Protein 4B41 (pdb70)

Foldseek 3Di:
DAWDKDWADEEAQQAKIKMKIFDDLVFQLQFKKFKWWADPPGDIGTAWIAGSVGDIDGDPVQPPAWDWGADPSSGMIMIIGGRDDQVVWTFMWMAGQHPVPGGPPDTHPGYGHGYHD/DDWDKDWADEEAQQAKIKMKIFDDLVFQLQFWKFKWWADPPGDIGTAWIAGSVGDIDGDPVCPPAWDWGADPSSGMIMIIGGRDDQVPWTFMWMAGQDPVPGGDDDTHPGYGHGYHD

B-factor: mean 15.4, std 8.25, range [5.96, 48.87]

Structure (mmCIF, N/CA/C/O backbone):
data_4B41
#
_entry.id   4B41
#
_cell.length_a   29.178
_cell.length_b   32.596
_cell.length_c   52.197
_cell.angle_alpha   103.74
_cell.angle_beta   99.54
_cell.angle_gamma   90.62
#
_symmetry.space_group_name_H-M   'P 1'
#
loop_
_entity.id
_entity.type
_entity.pdbx_description
1 polymer 'ANTIBODY G7'
2 non-polymer 'CHLORIDE ION'
3 non-polymer GLYCEROL
4 water water
#
loop_
_atom_site.group_PDB
_atom_site.id
_atom_site.type_symbol
_atom_site.label_atom_id
_atom_site.label_alt_id
_atom_site.label_comp_id
_atom_site.label_asym_id
_atom_site.label_entity_id
_atom_site.label_seq_id
_atom_site.pdbx_PDB_ins_code
_atom_site.Cartn_x
_atom_site.Cartn_y
_atom_site.Cartn_z
_atom_site.occupancy
_atom_site.B_iso_or_equiv
_atom_site.auth_seq_id
_atom_site.auth_comp_id
_atom_site.auth_asym_id
_atom_site.auth_atom_id
_atom_site.pdbx_PDB_model_num
ATOM 1 N N . VAL A 1 2 ? -11.978 -9.080 -0.697 1.00 29.00 2 VAL A N 1
ATOM 2 C CA . VAL A 1 2 ? -10.633 -8.823 -0.185 1.00 28.98 2 VAL A CA 1
ATOM 3 C C . VAL A 1 2 ? -10.676 -8.163 1.187 1.00 25.62 2 VAL A C 1
ATOM 4 O O . VAL A 1 2 ? -10.924 -6.966 1.297 1.00 27.64 2 VAL A O 1
ATOM 8 N N . GLN A 1 3 ? -10.419 -8.941 2.231 1.00 22.29 3 GLN A N 1
ATOM 9 C CA . GLN A 1 3 ? -10.479 -8.427 3.591 1.00 22.08 3 GLN A CA 1
ATOM 10 C C . GLN A 1 3 ? -9.158 -7.794 4.002 1.00 19.57 3 GLN A C 1
ATOM 11 O O . GLN A 1 3 ? -8.082 -8.346 3.755 1.00 25.39 3 GLN A O 1
ATOM 17 N N . LEU A 1 4 ? -9.250 -6.619 4.608 1.00 14.91 4 LEU A N 1
ATOM 18 C CA . LEU A 1 4 ? -8.107 -5.948 5.192 1.00 13.28 4 LEU A CA 1
ATOM 19 C C . LEU A 1 4 ? -8.417 -5.804 6.676 1.00 13.52 4 LEU A C 1
ATOM 20 O O . LEU A 1 4 ? -9.347 -5.076 7.057 1.00 17.22 4 LEU A O 1
ATOM 25 N N . VAL A 1 5 ? -7.650 -6.499 7.508 1.00 12.57 5 VAL A N 1
ATOM 26 C CA . VAL A 1 5 ? -7.964 -6.596 8.923 1.00 12.53 5 VAL A CA 1
ATOM 27 C C . VAL A 1 5 ? -6.851 -5.980 9.753 1.00 10.27 5 VAL A C 1
ATOM 28 O O . VAL A 1 5 ? -5.765 -6.552 9.864 1.00 10.59 5 VAL A O 1
ATOM 32 N N . GLU A 1 6 ? -7.140 -4.823 10.348 1.00 11.57 6 GLU A N 1
ATOM 33 C CA . GLU A 1 6 ? -6.146 -4.041 11.066 1.00 9.06 6 GLU A CA 1
ATOM 34 C C . GLU A 1 6 ? -6.259 -4.217 12.568 1.00 8.10 6 GLU A C 1
ATOM 35 O O . GLU A 1 6 ? -7.353 -4.292 13.117 1.00 9.05 6 GLU A O 1
ATOM 41 N N . SER A 1 7 ? -5.111 -4.224 13.232 1.00 7.46 7 SER A N 1
ATOM 42 C CA . SER A 1 7 ? -5.079 -4.305 14.679 1.00 7.23 7 SER A CA 1
ATOM 43 C C . SER A 1 7 ? -3.821 -3.620 15.206 1.00 6.53 7 SER A C 1
ATOM 44 O O . SER A 1 7 ? -2.922 -3.286 14.435 1.00 6.95 7 SER A O 1
ATOM 47 N N . GLY A 1 8 ? -3.774 -3.388 16.512 1.00 7.42 8 GLY A N 1
ATOM 48 C CA . GLY A 1 8 ? -2.551 -2.954 17.149 1.00 7.77 8 GLY A CA 1
ATOM 49 C C . GLY A 1 8 ? -2.568 -1.526 17.650 1.00 7.17 8 GLY A C 1
ATOM 50 O O . GLY A 1 8 ? -1.577 -1.056 18.223 1.00 7.57 8 GLY A O 1
ATOM 51 N N . GLY A 1 9 ? -3.685 -0.823 17.457 1.00 7.23 9 GLY A N 1
ATOM 52 C CA . GLY A 1 9 ? -3.791 0.541 17.931 1.00 7.88 9 GLY A CA 1
ATOM 53 C C . GLY A 1 9 ? -3.850 0.603 19.447 1.00 7.64 9 GLY A C 1
ATOM 54 O O . GLY A 1 9 ? -3.666 -0.395 20.157 1.00 8.27 9 GLY A O 1
ATOM 55 N N . GLY A 1 10 ? -4.097 1.798 19.957 1.00 8.60 10 GLY A N 1
ATOM 56 C CA . GLY A 1 10 ? -4.146 1.997 21.389 1.00 9.84 10 GLY A CA 1
ATOM 57 C C . GLY A 1 10 ? -4.004 3.460 21.751 1.00 8.81 10 GLY A C 1
ATOM 58 O O . GLY A 1 10 ? -3.953 4.347 20.882 1.00 8.87 10 GLY A O 1
ATOM 59 N N . LEU A 1 11 ? -3.993 3.694 23.055 1.00 10.19 11 LEU A N 1
ATOM 60 C CA . LEU A 1 11 ? -3.809 5.006 23.633 1.00 10.00 11 LEU A CA 1
ATOM 61 C C . LEU A 1 11 ? -2.513 4.969 24.418 1.00 9.67 11 LEU A C 1
ATOM 62 O O . LEU A 1 11 ? -2.345 4.160 25.333 1.00 12.29 11 LEU A O 1
ATOM 67 N N A VAL A 1 12 ? -1.572 5.811 24.028 0.90 9.21 12 VAL A N 1
ATOM 68 N N B VAL A 1 12 ? -1.606 5.873 24.061 0.10 10.70 12 VAL A N 1
ATOM 69 C CA A VAL A 1 12 ? -0.267 5.826 24.653 0.90 9.27 12 VAL A CA 1
ATOM 70 C CA B VAL A 1 12 ? -0.219 5.811 24.500 0.10 11.44 12 VAL A CA 1
ATOM 71 C C A VAL A 1 12 ? 0.162 7.244 24.957 0.90 8.82 12 VAL A C 1
ATOM 72 C C B VAL A 1 12 ? 0.296 7.226 24.811 0.10 10.55 12 VAL A C 1
ATOM 73 O O A VAL A 1 12 ? -0.373 8.208 24.413 0.90 9.37 12 VAL A O 1
ATOM 74 O O B VAL A 1 12 ? -0.107 8.192 24.162 0.10 10.58 12 VAL A O 1
ATOM 81 N N . GLN A 1 13 ? 1.150 7.359 25.825 1.00 10.17 13 GLN A N 1
ATOM 82 C CA . GLN A 1 13 ? 1.766 8.629 26.136 1.00 9.89 13 GLN A CA 1
ATOM 83 C C . GLN A 1 13 ? 2.724 8.995 25.022 1.00 8.82 13 GLN A C 1
ATOM 84 O O . GLN A 1 13 ? 3.232 8.123 24.320 1.00 9.57 13 GLN A O 1
ATOM 90 N N . PRO A 1 14 ? 2.995 10.293 24.864 1.00 9.78 14 PRO A N 1
ATOM 91 C CA . PRO A 1 14 ? 4.065 10.697 23.957 1.00 10.28 14 PRO A CA 1
ATOM 92 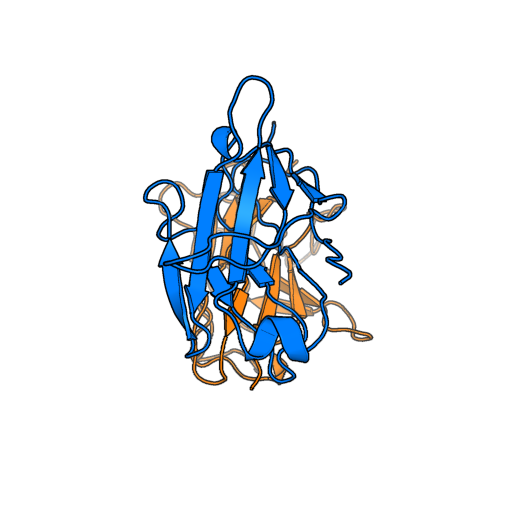C C . PRO A 1 14 ? 5.361 9.992 24.341 1.00 10.13 14 PRO A C 1
ATOM 93 O O . PRO A 1 14 ? 5.694 9.896 25.528 1.00 10.66 14 PRO A O 1
ATOM 97 N N . GLY A 1 15 ? 6.070 9.478 23.339 1.00 10.07 15 GLY A N 1
ATOM 98 C CA . GLY A 1 15 ? 7.277 8.714 23.578 1.00 11.22 15 GLY A CA 1
ATOM 99 C C . GLY A 1 15 ? 7.038 7.212 23.593 1.00 10.21 15 GLY A C 1
ATOM 100 O O . GLY A 1 15 ? 7.984 6.430 23.616 1.00 13.13 15 GLY A O 1
ATOM 101 N N . GLY A 1 16 ? 5.779 6.794 23.600 1.00 8.87 16 GLY A N 1
ATOM 102 C CA . GLY A 1 16 ? 5.452 5.380 23.618 1.00 8.20 16 GLY A CA 1
ATOM 103 C C . GLY A 1 16 ? 5.487 4.712 22.252 1.00 8.18 16 GLY A C 1
ATOM 104 O O . GLY A 1 16 ? 5.915 5.299 21.257 1.00 9.10 16 GLY A O 1
ATOM 105 N N . SER A 1 17 ? 5.021 3.473 22.214 1.00 8.09 17 SER A N 1
ATOM 106 C CA . SER A 1 17 ? 5.116 2.654 21.022 1.00 7.60 17 SER A CA 1
ATOM 107 C C . SER A 1 17 ? 3.893 1.783 20.846 1.00 6.86 17 SER A C 1
ATOM 108 O O . SER A 1 17 ? 3.220 1.429 21.821 1.00 8.25 17 SER A O 1
ATOM 111 N N . LEU A 1 18 ? 3.614 1.468 19.585 1.00 6.55 18 LEU A N 1
ATOM 112 C CA . LEU A 1 18 ? 2.577 0.515 19.213 1.00 6.64 18 LEU A CA 1
ATOM 113 C C . LEU A 1 18 ? 3.087 -0.264 18.021 1.00 7.18 18 LEU A C 1
ATOM 114 O O . LEU A 1 18 ? 3.973 0.198 17.296 1.00 8.39 18 LEU A O 1
ATOM 119 N N . ARG A 1 19 ? 2.536 -1.457 17.830 1.00 7.04 19 ARG A N 1
ATOM 120 C CA . ARG A 1 19 ? 2.821 -2.236 16.641 1.00 7.12 19 ARG A CA 1
ATOM 121 C C . ARG A 1 19 ? 1.519 -2.563 15.942 1.00 6.68 19 ARG A C 1
ATOM 122 O O . ARG A 1 19 ? 0.694 -3.302 16.467 1.00 7.81 19 ARG A O 1
ATOM 130 N N . LEU A 1 20 ? 1.328 -2.003 14.755 1.00 6.86 20 LEU A N 1
ATOM 131 C CA . LEU A 1 20 ? 0.137 -2.301 13.975 1.00 6.87 20 LEU A CA 1
ATOM 132 C C . LEU A 1 20 ? 0.332 -3.538 13.137 1.00 6.42 20 LEU A C 1
ATOM 133 O O . LEU A 1 20 ? 1.437 -3.833 12.699 1.00 7.66 20 LEU A O 1
ATOM 138 N N A SER A 1 21 ? -0.761 -4.250 12.908 0.79 6.75 21 SER A N 1
ATOM 139 N N B SER A 1 21 ? -0.763 -4.257 12.932 0.21 7.78 21 SER A N 1
ATOM 140 C CA A SER A 1 21 ? -0.740 -5.386 12.008 0.79 7.68 21 SER A CA 1
ATOM 141 C CA B SER A 1 21 ? -0.766 -5.453 12.114 0.21 9.92 21 SER A CA 1
ATOM 142 C C A SER A 1 21 ? -1.870 -5.268 11.003 0.79 6.47 21 SER A C 1
ATOM 143 C C B SER A 1 21 ? -1.896 -5.375 11.105 0.21 10.50 21 SER A C 1
ATOM 144 O O A SER A 1 21 ? -2.968 -4.796 11.326 0.79 7.11 21 SER A O 1
ATOM 145 O O B SER A 1 21 ? -3.041 -5.094 11.464 0.21 10.04 21 SER A O 1
ATOM 150 N N A CYS A 1 22 ? -1.584 -5.723 9.790 0.79 7.65 22 CYS A N 1
ATOM 151 N N B CYS A 1 22 ? -1.568 -5.614 9.841 0.21 10.40 22 CYS A N 1
ATOM 152 C CA A CYS A 1 22 ? -2.534 -5.739 8.691 0.79 8.66 22 CYS A CA 1
ATOM 153 C CA B CYS A 1 22 ? -2.586 -5.744 8.811 0.21 10.68 22 CYS A CA 1
ATOM 154 C C A CYS A 1 22 ? -2.570 -7.153 8.169 0.79 9.35 22 CYS A C 1
ATOM 155 C C B CYS A 1 22 ? -2.561 -7.148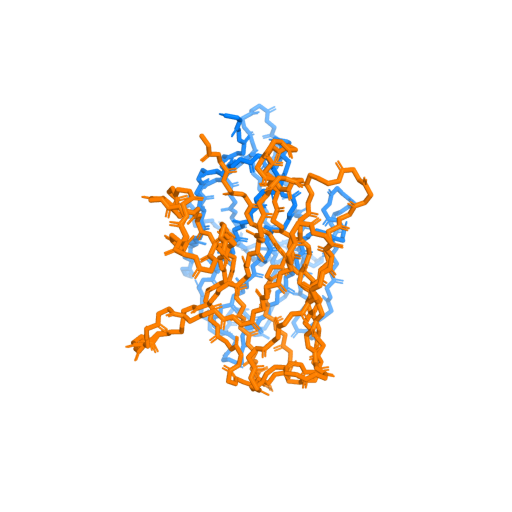 8.240 0.21 9.88 22 CYS A C 1
ATOM 156 O O A CYS A 1 22 ? -1.608 -7.598 7.551 0.79 9.95 22 CYS A O 1
ATOM 157 O O B CYS A 1 22 ? -1.575 -7.570 7.641 0.21 8.39 22 CYS A O 1
ATOM 162 N N . ALA A 1 23 ? -3.659 -7.864 8.436 1.00 10.22 23 ALA A N 1
ATOM 163 C CA . ALA A 1 23 ? -3.790 -9.233 7.979 1.00 11.82 23 ALA A CA 1
ATOM 164 C C . ALA A 1 23 ? -4.630 -9.212 6.719 1.00 10.78 23 ALA A C 1
ATOM 165 O O . ALA A 1 23 ? -5.720 -8.632 6.673 1.00 12.59 23 ALA A O 1
ATOM 167 N N . ALA A 1 24 ? -4.105 -9.843 5.683 1.00 11.68 24 ALA A N 1
ATOM 168 C CA . ALA A 1 24 ? -4.811 -9.955 4.429 1.00 12.40 24 ALA A CA 1
ATOM 169 C C . ALA A 1 24 ? -4.339 -11.228 3.752 1.00 12.95 24 ALA A C 1
ATOM 170 O O . ALA A 1 24 ? -3.412 -11.901 4.232 1.00 12.50 24 ALA A O 1
ATOM 172 N N A SER A 1 25 ? -4.982 -11.577 2.644 0.43 13.85 25 SER A N 1
ATOM 173 N N B SER A 1 25 ? -4.969 -11.560 2.630 0.57 11.36 25 SER A N 1
ATOM 174 C CA A SER A 1 25 ? -4.602 -12.769 1.907 0.43 14.30 25 SER A CA 1
ATOM 175 C CA B SER A 1 25 ? -4.597 -12.751 1.893 0.57 12.27 25 SER A CA 1
ATOM 176 C C A SER A 1 25 ? -3.198 -12.612 1.349 0.43 14.72 25 SER A C 1
ATOM 177 C C B SER A 1 25 ? -3.182 -12.603 1.361 0.57 11.40 25 SER A C 1
ATOM 178 O O A SER A 1 25 ? -2.781 -11.510 0.969 0.43 15.22 25 SER A O 1
ATOM 179 O O B SER A 1 25 ? -2.740 -11.502 1.007 0.57 13.37 25 SER A O 1
ATOM 184 N N . ARG A 1 26 ? -2.473 -13.723 1.300 1.00 12.26 26 ARG A N 1
ATOM 185 C CA . ARG A 1 26 ? -1.153 -13.747 0.707 1.00 13.04 26 ARG A CA 1
ATOM 186 C C . ARG A 1 26 ? -1.232 -13.307 -0.750 1.00 12.28 26 ARG A C 1
ATOM 187 O O . ARG A 1 26 ? -0.309 -12.676 -1.263 1.00 12.31 26 ARG A O 1
ATOM 195 N N . SER A 1 27 ? -2.345 -13.621 -1.408 1.00 10.86 27 SER A N 1
ATOM 196 C CA . SER A 1 27 ? -2.507 -13.235 -2.808 1.00 12.33 27 SER A CA 1
ATOM 197 C C . SER A 1 27 ? -2.411 -11.714 -2.965 1.00 12.20 27 SER A C 1
ATOM 198 O O . SER A 1 27 ? -1.924 -11.223 -3.983 1.00 12.64 27 SER A O 1
ATOM 201 N N . ILE A 1 28 ? -2.866 -10.972 -1.960 1.00 12.59 28 ILE A N 1
ATOM 202 C CA . ILE A 1 28 ? -2.742 -9.518 -1.995 1.00 12.37 28 ILE A CA 1
ATOM 203 C C . ILE A 1 28 ? -1.364 -9.066 -1.509 1.00 10.74 28 ILE A C 1
ATOM 204 O O . ILE A 1 28 ? -0.643 -8.364 -2.225 1.00 11.72 28 ILE A O 1
ATOM 209 N N . ILE A 1 29 ? -0.987 -9.472 -0.300 1.00 10.80 29 ILE A N 1
ATOM 210 C CA . ILE A 1 29 ? 0.238 -8.959 0.315 1.00 11.22 29 ILE A CA 1
ATOM 211 C C . ILE A 1 29 ? 1.508 -9.358 -0.439 1.00 11.28 29 ILE A C 1
ATOM 212 O O . ILE A 1 29 ? 2.447 -8.559 -0.548 1.00 13.34 29 ILE A O 1
ATOM 217 N N . SER A 1 30 ? 1.547 -10.569 -0.991 1.00 12.05 30 SER A N 1
ATOM 218 C CA . SER A 1 30 ? 2.775 -10.986 -1.650 1.00 13.05 30 SER A CA 1
ATOM 219 C C . SER A 1 30 ? 2.942 -10.411 -3.050 1.00 12.81 30 SER A C 1
ATOM 220 O O . SER A 1 30 ? 4.061 -10.356 -3.558 1.00 15.34 30 SER A O 1
ATOM 223 N N . ASN A 1 31 ? 1.843 -9.986 -3.676 1.00 12.00 31 ASN A N 1
ATOM 224 C CA . ASN A 1 31 ? 1.886 -9.573 -5.086 1.00 11.85 31 ASN A CA 1
ATOM 225 C C . ASN A 1 31 ? 1.748 -8.091 -5.335 1.00 12.03 31 ASN A C 1
ATOM 226 O O . ASN A 1 31 ? 1.768 -7.640 -6.471 1.00 15.39 31 ASN A O 1
ATOM 231 N N . ASN A 1 32 ? 1.611 -7.328 -4.264 1.00 11.19 32 ASN A N 1
ATOM 232 C CA . ASN A 1 32 ? 1.375 -5.904 -4.371 1.00 10.80 32 ASN A CA 1
ATOM 233 C C . ASN A 1 32 ? 2.218 -5.154 -3.372 1.00 9.36 32 ASN A C 1
ATOM 234 O O . ASN A 1 32 ? 2.485 -5.655 -2.287 1.00 10.35 32 ASN A O 1
ATOM 239 N N . ALA A 1 33 ? 2.636 -3.948 -3.733 1.00 9.41 33 ALA A N 1
ATOM 240 C CA . ALA A 1 33 ? 3.135 -3.033 -2.717 1.00 8.63 33 ALA A CA 1
ATOM 241 C C . ALA A 1 33 ? 2.021 -2.803 -1.713 1.00 8.56 33 ALA A C 1
ATOM 242 O O . ALA A 1 33 ? 0.864 -2.670 -2.096 1.00 10.07 33 ALA A O 1
ATOM 244 N N . MET A 1 34 ? 2.370 -2.737 -0.434 1.00 9.19 34 MET A N 1
ATOM 245 C CA . MET A 1 34 ? 1.374 -2.517 0.610 1.00 7.50 34 MET A CA 1
ATOM 246 C C . MET A 1 34 ? 1.747 -1.250 1.349 1.00 8.02 34 MET A C 1
ATOM 247 O O . MET A 1 34 ? 2.922 -0.886 1.410 1.00 10.00 34 MET A O 1
ATOM 252 N N . GLY A 1 35 ? 0.750 -0.568 1.894 1.00 7.65 35 GLY A N 1
ATOM 253 C CA . GLY A 1 35 ? 1.026 0.652 2.619 1.00 8.32 35 GLY A CA 1
ATOM 254 C C . GLY A 1 35 ? 0.212 0.765 3.876 1.00 7.43 35 GLY A C 1
ATOM 255 O O . GLY A 1 35 ? -0.866 0.177 4.008 1.00 7.78 35 GLY A O 1
ATOM 256 N N . TRP A 1 36 ? 0.743 1.557 4.801 1.00 7.19 36 TRP A N 1
ATOM 257 C CA . TRP A 1 36 ? -0.009 2.015 5.954 1.00 7.56 36 TRP A CA 1
ATOM 258 C C . TRP A 1 36 ? -0.337 3.474 5.755 1.00 7.28 36 TRP A C 1
ATOM 259 O O . TRP A 1 36 ? 0.531 4.285 5.430 1.00 8.21 36 TRP A O 1
ATOM 270 N N . TYR A 1 37 ? -1.613 3.772 5.950 1.00 6.96 37 TYR A N 1
ATOM 271 C CA . TYR A 1 37 ? -2.175 5.096 5.772 1.00 7.73 37 TYR A CA 1
ATOM 272 C C . TYR A 1 37 ? -2.756 5.549 7.112 1.00 7.32 37 TYR A C 1
ATOM 273 O O . TYR A 1 37 ? -2.996 4.724 8.002 1.00 7.40 37 TYR A O 1
ATOM 282 N N . ARG A 1 38 ? -3.020 6.845 7.260 1.00 7.25 38 ARG A N 1
ATOM 283 C CA . ARG A 1 38 ? -3.680 7.291 8.469 1.00 7.17 38 ARG A CA 1
ATOM 284 C C . ARG A 1 38 ? -4.550 8.507 8.168 1.00 7.60 38 ARG A C 1
ATOM 285 O O . ARG A 1 38 ? -4.307 9.242 7.205 1.00 8.20 38 ARG A O 1
ATOM 293 N N . GLN A 1 39 ? -5.564 8.707 9.007 1.00 7.42 39 GLN A N 1
ATOM 294 C CA . GLN A 1 39 ? -6.442 9.845 8.852 1.00 7.82 39 GLN A CA 1
ATOM 295 C C . GLN A 1 39 ? -6.823 10.367 10.223 1.00 9.52 39 GLN A C 1
ATOM 296 O O . GLN A 1 39 ? -7.406 9.645 11.042 1.00 9.23 39 GLN A O 1
ATOM 302 N N . ALA A 1 40 ? -6.477 11.626 10.462 1.00 10.17 40 ALA A N 1
ATOM 303 C CA . ALA A 1 40 ? -6.804 12.323 11.696 1.00 11.35 40 ALA A CA 1
ATOM 304 C C . ALA A 1 40 ? -8.028 13.201 11.476 1.00 12.59 40 ALA A C 1
ATOM 305 O O . ALA A 1 40 ? -8.320 13.583 10.346 1.00 12.14 40 ALA A O 1
ATOM 307 N N . PRO A 1 41 ? -8.746 13.539 12.562 1.00 14.38 41 PRO A N 1
ATOM 308 C CA . PRO A 1 41 ? -9.865 14.476 12.420 1.00 15.14 41 PRO A CA 1
ATOM 309 C C . PRO A 1 41 ? -9.442 15.773 11.715 1.00 13.21 41 PRO A C 1
ATOM 310 O O . PRO A 1 41 ? -8.384 16.341 12.011 1.00 14.67 41 PRO A O 1
ATOM 314 N N . GLY A 1 42 ? -10.261 16.221 10.773 1.00 14.90 42 GLY A N 1
ATOM 315 C CA . GLY A 1 42 ? -10.016 17.471 10.078 1.00 14.53 42 GLY A CA 1
ATOM 316 C C . GLY A 1 42 ? -8.946 17.405 9.008 1.00 14.47 42 GLY A C 1
ATOM 317 O O . GLY A 1 42 ? -8.603 18.433 8.416 1.00 18.58 42 GLY A O 1
ATOM 318 N N . LYS A 1 43 ? -8.428 16.205 8.740 1.00 12.74 43 LYS A N 1
ATOM 319 C CA . LYS A 1 43 ? -7.355 16.033 7.764 1.00 10.69 43 LYS A CA 1
ATOM 320 C C . LYS A 1 43 ? -7.686 14.939 6.758 1.00 10.89 43 LYS A C 1
ATOM 321 O O . LYS A 1 43 ? -8.528 14.079 7.012 1.00 12.65 43 LYS A O 1
ATOM 327 N N . GLN A 1 44 ? -7.005 14.961 5.616 1.00 10.15 44 GLN A N 1
ATOM 328 C CA . GLN A 1 44 ? -7.158 13.904 4.636 1.00 9.91 44 GLN A CA 1
ATOM 329 C C . GLN A 1 44 ? -6.344 12.682 5.035 1.00 9.47 44 GLN A C 1
ATOM 330 O O . GLN A 1 44 ? -5.354 12.767 5.762 1.00 9.81 44 GLN A O 1
ATOM 336 N N . ARG A 1 45 ? -6.765 11.534 4.530 1.00 9.53 45 ARG A N 1
ATOM 337 C CA . ARG A 1 45 ? -6.009 10.306 4.698 1.00 8.21 45 ARG A CA 1
ATOM 338 C C . ARG A 1 45 ? -4.691 10.449 3.942 1.00 8.33 45 ARG A C 1
ATOM 339 O O . ARG A 1 45 ? -4.649 11.018 2.855 1.00 9.50 45 ARG A O 1
ATOM 347 N N . GLU A 1 46 ? -3.611 9.957 4.535 1.00 7.92 46 GLU A N 1
ATOM 348 C CA . GLU A 1 46 ? -2.282 10.092 3.955 1.00 8.05 46 GLU A CA 1
ATOM 349 C C . GLU A 1 46 ? -1.495 8.781 4.122 1.00 7.17 46 GLU A C 1
ATOM 350 O O . GLU A 1 46 ? -1.666 8.036 5.092 1.00 8.37 46 GLU A O 1
ATOM 356 N N . LEU A 1 47 ? -0.646 8.505 3.145 1.00 7.76 47 LEU A N 1
ATOM 357 C CA . LEU A 1 47 ? 0.225 7.346 3.166 1.00 8.30 47 LEU A CA 1
ATOM 358 C C . LEU A 1 47 ? 1.436 7.664 4.007 1.00 9.19 47 LEU A C 1
ATOM 359 O O . LEU A 1 47 ? 2.081 8.693 3.806 1.00 11.43 47 LEU A O 1
ATOM 364 N N . VAL A 1 48 ? 1.745 6.824 4.986 1.00 8.72 48 VAL A N 1
ATOM 365 C CA . VAL A 1 48 ? 2.942 7.090 5.789 1.00 9.99 48 VAL A CA 1
ATOM 366 C C . VAL A 1 48 ? 4.069 6.086 5.606 1.00 8.50 48 VAL A C 1
ATOM 367 O O . VAL A 1 48 ? 5.208 6.424 5.889 1.00 9.13 48 VAL A O 1
ATOM 371 N N . ALA A 1 49 ? 3.769 4.873 5.137 1.00 8.39 49 ALA A N 1
ATOM 372 C CA . ALA A 1 49 ? 4.817 3.880 4.926 1.00 8.12 49 ALA A CA 1
ATOM 373 C C . ALA A 1 49 ? 4.377 2.912 3.846 1.00 8.95 49 ALA A C 1
ATOM 374 O O . ALA A 1 49 ? 3.213 2.514 3.787 1.00 8.48 49 ALA A O 1
ATOM 376 N N . ARG A 1 50 ? 5.325 2.512 3.006 1.00 9.21 50 ARG A N 1
ATOM 377 C CA . ARG A 1 50 ? 5.048 1.594 1.914 1.00 9.42 50 ARG A CA 1
ATOM 378 C C . ARG A 1 50 ? 6.141 0.537 1.842 1.00 8.81 50 ARG A C 1
ATOM 379 O O . ARG A 1 50 ? 7.319 0.831 2.046 1.00 9.92 50 ARG A O 1
ATOM 387 N N . ILE A 1 51 ? 5.748 -0.691 1.527 1.00 9.43 51 ILE A N 1
ATOM 388 C CA . ILE A 1 51 ? 6.708 -1.746 1.247 1.00 9.26 51 ILE A CA 1
ATOM 389 C C . ILE A 1 51 ? 6.361 -2.383 -0.096 1.00 9.30 51 ILE A C 1
ATOM 390 O O . ILE A 1 51 ? 5.249 -2.861 -0.298 1.00 10.45 51 ILE A O 1
ATOM 395 N N . SER A 1 52 ? 7.309 -2.347 -1.030 1.00 10.40 52 SER A N 1
ATOM 396 C CA . SER A 1 52 ? 7.060 -2.877 -2.364 1.00 11.74 52 SER A CA 1
ATOM 397 C C . SER A 1 52 ? 6.915 -4.382 -2.276 1.00 12.09 52 SER A C 1
ATOM 398 O O . SER A 1 52 ? 7.304 -4.997 -1.278 1.00 12.87 52 SER A O 1
ATOM 401 N N . SER A 1 53 ? 6.383 -4.995 -3.328 1.00 13.28 53 SER A N 1
ATOM 402 C CA . SER A 1 53 ? 6.244 -6.448 -3.331 1.00 16.89 53 SER A CA 1
ATOM 403 C C . SER A 1 53 ? 7.605 -7.128 -3.159 1.00 19.58 53 SER A C 1
ATOM 404 O O . SER A 1 53 ? 7.688 -8.231 -2.621 1.00 21.63 53 SER A O 1
ATOM 407 N N . GLY A 1 54 ? 8.663 -6.445 -3.595 1.00 19.58 54 GLY A N 1
ATOM 408 C CA . GLY A 1 54 ? 10.022 -6.940 -3.459 1.00 18.82 54 GLY A CA 1
ATOM 409 C C . GLY A 1 54 ? 10.700 -6.576 -2.149 1.00 19.91 54 GLY A C 1
ATOM 410 O O . GLY A 1 54 ? 11.853 -6.947 -1.931 1.00 21.96 54 GLY A O 1
ATOM 411 N N . GLY A 1 55 ? 10.001 -5.842 -1.285 1.00 17.96 55 GLY A N 1
ATOM 412 C CA . GLY A 1 55 ? 10.507 -5.559 0.049 1.00 17.57 55 GLY A CA 1
ATOM 413 C C . GLY A 1 55 ? 11.150 -4.201 0.270 1.00 16.48 55 GLY A C 1
ATOM 414 O O . GLY A 1 55 ? 11.667 -3.931 1.354 1.00 19.94 55 GLY A O 1
ATOM 415 N N . ARG A 1 56 ? 11.104 -3.328 -0.730 1.00 14.68 56 ARG A N 1
ATOM 416 C CA . ARG A 1 56 ? 11.719 -2.009 -0.598 1.00 15.30 56 ARG A CA 1
ATOM 417 C C . ARG A 1 56 ? 10.796 -1.084 0.195 1.00 14.34 56 ARG A C 1
ATOM 418 O O . ARG A 1 56 ? 9.619 -0.954 -0.128 1.00 12.31 56 ARG A O 1
ATOM 426 N N . THR A 1 57 ? 11.328 -0.450 1.235 1.00 14.83 57 THR A N 1
ATOM 427 C CA . THR A 1 57 ? 10.507 0.382 2.110 1.00 14.61 57 THR A CA 1
ATOM 428 C C . THR A 1 57 ? 10.718 1.871 1.850 1.00 12.40 57 THR A C 1
ATOM 429 O O . THR A 1 57 ? 11.829 2.314 1.555 1.00 14.77 57 THR A O 1
ATOM 433 N N . THR A 1 58 ? 9.630 2.632 1.942 1.00 11.57 58 THR A N 1
ATOM 434 C CA . THR A 1 58 ? 9.689 4.085 1.818 1.00 12.81 58 THR A CA 1
ATOM 435 C C . THR A 1 58 ? 8.748 4.692 2.845 1.00 12.10 58 THR A C 1
ATOM 436 O O . THR A 1 58 ? 7.730 4.099 3.187 1.00 13.08 58 THR A O 1
ATOM 440 N N . TYR A 1 59 ? 9.099 5.872 3.340 1.00 10.44 59 TYR A N 1
ATOM 441 C CA . TYR A 1 59 ? 8.399 6.461 4.468 1.00 11.08 59 TYR A CA 1
ATOM 442 C C . TYR A 1 59 ? 8.100 7.919 4.220 1.00 11.29 59 TYR A C 1
ATOM 443 O O . TYR A 1 59 ? 8.877 8.631 3.587 1.00 12.67 59 TYR A O 1
ATOM 452 N N . ALA A 1 60 ? 6.988 8.386 4.764 1.00 10.90 60 ALA A N 1
ATOM 453 C CA . ALA A 1 60 ? 6.752 9.817 4.815 1.00 11.25 60 ALA A CA 1
ATOM 454 C C . ALA A 1 60 ? 7.825 10.465 5.682 1.00 11.26 60 ALA A C 1
ATOM 455 O O . ALA A 1 60 ? 8.268 9.886 6.674 1.00 10.69 60 ALA A O 1
ATOM 457 N N . ASP A 1 61 ? 8.243 11.673 5.314 1.00 11.96 61 ASP A N 1
ATOM 458 C CA . ASP A 1 61 ? 9.259 12.387 6.079 1.00 14.07 61 ASP A CA 1
ATOM 459 C C . ASP A 1 61 ? 8.936 12.483 7.562 1.00 13.98 61 ASP A C 1
ATOM 460 O O . ASP A 1 61 ? 9.819 12.373 8.406 1.00 16.73 61 ASP A O 1
ATOM 465 N N . SER A 1 62 ? 7.660 12.665 7.869 1.00 12.34 62 SER A N 1
ATOM 466 C CA . SER A 1 62 ? 7.232 12.858 9.242 1.00 15.18 62 SER A CA 1
ATOM 467 C C . SER A 1 62 ? 7.450 11.644 10.139 1.00 13.79 62 SER A C 1
ATOM 468 O O . SER A 1 62 ? 7.431 11.792 11.352 1.00 13.31 62 SER A O 1
ATOM 471 N N . VAL A 1 63 ? 7.640 10.454 9.566 1.00 10.92 63 VAL A N 1
ATOM 472 C CA . VAL A 1 63 ? 7.776 9.249 10.389 1.00 10.73 63 VAL A CA 1
ATOM 473 C C . VAL A 1 63 ? 9.128 8.548 10.221 1.00 9.75 63 VAL A C 1
ATOM 474 O O . VAL A 1 63 ? 9.383 7.535 10.872 1.00 11.00 63 VAL A O 1
ATOM 478 N N . LYS A 1 64 ? 9.980 9.067 9.340 1.00 12.74 64 LYS A N 1
ATOM 479 C CA . LYS A 1 64 ? 11.299 8.476 9.105 1.00 15.09 64 LYS A CA 1
ATOM 480 C C . LYS A 1 64 ? 12.091 8.356 10.394 1.00 15.20 64 LYS A C 1
ATOM 481 O O . LYS A 1 64 ? 12.184 9.314 11.160 1.00 17.38 64 LYS A O 1
ATOM 487 N N . GLY A 1 65 ? 12.666 7.181 10.628 1.00 15.37 65 GLY A N 1
ATOM 488 C CA . GLY A 1 65 ? 13.482 6.970 11.807 1.00 16.66 65 GLY A CA 1
ATOM 489 C C . GLY A 1 65 ? 12.667 6.555 13.016 1.00 15.74 65 GLY A C 1
ATOM 490 O O . GLY A 1 65 ? 13.234 6.187 14.048 1.00 20.33 65 GLY A O 1
ATOM 491 N N . ARG A 1 66 ? 11.339 6.607 12.895 1.00 10.98 66 ARG A N 1
ATOM 492 C CA . ARG A 1 66 ? 10.458 6.229 13.995 1.00 10.24 66 ARG A CA 1
ATOM 493 C C . ARG A 1 66 ? 9.569 5.028 13.672 1.00 9.32 66 ARG A C 1
ATOM 494 O O . ARG A 1 66 ? 9.329 4.193 14.543 1.00 9.60 66 ARG A O 1
ATOM 502 N N . PHE A 1 67 ? 9.067 4.952 12.442 1.00 9.46 67 PHE A N 1
ATOM 503 C CA . PHE A 1 67 ? 8.179 3.863 12.052 1.00 8.42 67 PHE A CA 1
ATOM 504 C C . PHE A 1 67 ? 8.924 2.911 11.126 1.00 8.31 67 PHE A C 1
ATOM 505 O O . PHE A 1 67 ? 9.774 3.349 10.342 1.00 10.32 67 PHE A O 1
ATOM 513 N N . THR A 1 68 ? 8.597 1.626 11.211 1.00 7.76 68 THR A N 1
ATOM 514 C CA . THR A 1 68 ? 9.187 0.624 10.329 1.00 7.85 68 THR A CA 1
ATOM 515 C C . THR A 1 68 ? 8.092 -0.281 9.807 1.00 7.07 68 THR A C 1
ATOM 516 O O . THR A 1 68 ? 7.327 -0.837 10.586 1.00 8.22 68 THR A O 1
ATOM 520 N N . ILE A 1 69 ? 8.006 -0.411 8.489 1.00 8.34 69 ILE A N 1
ATOM 521 C CA . ILE A 1 69 ? 7.029 -1.296 7.873 1.00 7.79 69 ILE A CA 1
ATOM 522 C C . ILE A 1 69 ? 7.726 -2.583 7.446 1.00 8.78 69 ILE A C 1
ATOM 523 O O . ILE A 1 69 ? 8.866 -2.559 6.987 1.00 9.61 69 ILE A O 1
ATOM 528 N N . SER A 1 70 ? 7.063 -3.713 7.651 1.00 8.48 70 SER A N 1
ATOM 529 C CA . SER A 1 70 ? 7.652 -4.981 7.250 1.00 9.42 70 SER A CA 1
ATOM 530 C C . SER A 1 70 ? 6.563 -5.983 6.907 1.00 10.96 70 SER A C 1
ATOM 531 O O . SER A 1 70 ? 5.394 -5.773 7.207 1.00 10.12 70 SER A O 1
ATOM 534 N N A ARG A 1 71 ? 6.943 -7.076 6.258 0.46 13.28 71 ARG A N 1
ATOM 535 N N B ARG A 1 71 ? 6.970 -7.046 6.219 0.54 12.67 71 ARG A N 1
ATOM 536 C CA A ARG A 1 71 ? 6.016 -8.171 5.994 0.46 16.00 71 ARG A CA 1
ATOM 537 C CA B ARG A 1 71 ? 6.130 -8.211 5.985 0.54 16.14 71 ARG A CA 1
ATOM 538 C C A ARG A 1 71 ? 6.563 -9.427 6.636 0.46 17.09 71 ARG A C 1
ATOM 539 C C B ARG A 1 71 ? 6.578 -9.316 6.921 0.54 16.54 71 ARG A C 1
ATOM 540 O O A ARG A 1 71 ? 7.770 -9.666 6.585 0.46 17.34 71 ARG A O 1
ATOM 541 O O B ARG A 1 71 ? 7.725 -9.345 7.370 0.54 18.65 71 ARG A O 1
ATOM 556 N N . ASP A 1 72 ? 5.683 -10.245 7.209 1.00 16.93 72 ASP A N 1
ATOM 557 C CA . ASP A 1 72 ? 6.126 -11.466 7.872 1.00 18.42 72 ASP A CA 1
ATOM 558 C C . ASP A 1 72 ? 6.525 -12.524 6.843 1.00 19.65 72 ASP A C 1
ATOM 559 O O . ASP A 1 72 ? 6.334 -12.321 5.643 1.00 16.11 72 ASP A O 1
ATOM 564 N N . ASN A 1 73 ? 7.106 -13.626 7.319 1.00 21.21 73 ASN A N 1
ATOM 565 C CA . ASN A 1 73 ? 7.545 -14.728 6.460 1.00 20.61 73 ASN A CA 1
ATOM 566 C C . ASN A 1 73 ? 6.489 -15.203 5.495 1.00 19.56 73 ASN A C 1
ATOM 567 O O . ASN A 1 73 ? 6.763 -15.433 4.314 1.00 23.11 73 ASN A O 1
ATOM 572 N N . ALA A 1 74 ? 5.291 -15.390 6.027 1.00 17.56 74 ALA A N 1
ATOM 573 C CA . ALA A 1 74 ? 4.202 -15.993 5.285 1.00 18.60 74 ALA A CA 1
ATOM 574 C C . ALA A 1 74 ? 3.628 -15.013 4.279 1.00 17.43 74 ALA A C 1
ATOM 575 O O . ALA A 1 74 ? 2.852 -15.400 3.405 1.00 20.09 74 ALA A O 1
ATOM 577 N N . LYS A 1 75 ? 4.002 -13.740 4.417 1.00 13.45 75 LYS A N 1
ATOM 578 C CA . LYS A 1 75 ? 3.440 -12.675 3.593 1.00 13.15 75 LYS A CA 1
ATOM 579 C C . LYS A 1 75 ? 1.928 -12.614 3.727 1.00 11.89 75 LYS A C 1
ATOM 580 O O . LYS A 1 75 ? 1.204 -12.389 2.745 1.00 12.20 75 LYS A O 1
ATOM 586 N N . THR A 1 76 ? 1.467 -12.793 4.964 1.00 10.11 76 THR A N 1
ATOM 587 C CA . THR A 1 76 ? 0.060 -12.667 5.306 1.00 10.56 76 THR A CA 1
ATOM 588 C C . THR A 1 76 ? -0.210 -11.561 6.320 1.00 9.64 76 THR A C 1
ATOM 589 O O . THR A 1 76 ? -1.359 -11.304 6.642 1.00 9.92 76 THR A O 1
ATOM 593 N N . THR A 1 77 ? 0.847 -10.913 6.812 1.00 9.50 77 THR A N 1
ATOM 594 C CA . THR A 1 77 ? 0.705 -9.753 7.688 1.00 9.01 77 THR A CA 1
ATOM 595 C C . THR A 1 77 ? 1.721 -8.700 7.307 1.00 9.32 77 THR A C 1
ATOM 596 O O . THR A 1 77 ? 2.886 -9.015 7.063 1.00 10.60 77 THR A O 1
ATOM 600 N N . VAL A 1 78 ? 1.261 -7.455 7.251 1.00 8.74 78 VAL A N 1
ATOM 601 C CA . VAL A 1 78 ? 2.141 -6.296 7.121 1.00 7.81 78 VAL A CA 1
ATOM 602 C C . VAL A 1 78 ? 2.109 -5.532 8.440 1.00 7.35 78 VAL A C 1
ATOM 603 O O . VAL A 1 78 ? 1.049 -5.136 8.912 1.00 8.92 78 VAL A O 1
ATOM 607 N N . TYR A 1 79 ? 3.274 -5.366 9.039 1.00 7.00 79 TYR A N 1
ATOM 608 C CA . TYR A 1 79 ? 3.403 -4.703 10.327 1.00 7.37 79 TYR A CA 1
ATOM 609 C C . TYR A 1 79 ? 3.837 -3.251 10.170 1.00 7.47 79 TYR A C 1
ATOM 610 O O . TYR A 1 79 ? 4.562 -2.902 9.235 1.00 8.09 79 TYR A O 1
ATOM 619 N N . LEU A 1 80 ? 3.420 -2.417 11.118 1.00 6.82 80 LEU A N 1
ATOM 620 C CA . LEU A 1 80 ? 3.972 -1.066 11.259 1.00 7.11 80 LEU A CA 1
ATOM 621 C C . LEU A 1 80 ? 4.402 -0.896 12.704 1.00 6.97 80 LEU A C 1
ATOM 622 O O . LEU A 1 80 ? 3.565 -0.750 13.585 1.00 7.42 80 LEU A O 1
ATOM 627 N N . GLN A 1 81 ? 5.703 -0.969 12.953 1.00 6.92 81 GLN A N 1
ATOM 628 C CA . GLN A 1 81 ? 6.218 -0.651 14.278 1.00 7.21 81 GLN A CA 1
ATOM 629 C C . GLN A 1 81 ? 6.258 0.867 14.394 1.00 7.16 81 GLN A C 1
ATOM 630 O O . GLN A 1 81 ? 6.870 1.531 13.564 1.00 9.39 81 GLN A O 1
ATOM 636 N N A MET A 1 82 ? 5.596 1.422 15.406 0.53 7.60 82 MET A N 1
ATOM 637 N N B MET A 1 82 ? 5.616 1.393 15.435 0.47 7.37 82 MET A N 1
ATOM 638 C CA A MET A 1 82 ? 5.576 2.871 15.594 0.53 7.44 82 MET A CA 1
ATOM 639 C CA B MET A 1 82 ? 5.513 2.831 15.663 0.47 7.63 82 MET A CA 1
ATOM 640 C C A MET A 1 82 ? 6.202 3.238 16.919 0.53 7.34 82 MET A C 1
ATOM 641 C C B MET A 1 82 ? 6.228 3.167 16.957 0.47 7.49 82 MET A C 1
ATOM 642 O O A MET A 1 82 ? 5.583 3.103 17.971 0.53 7.16 82 MET A O 1
ATOM 643 O O B MET A 1 82 ? 5.699 2.926 18.039 0.47 8.50 82 MET A O 1
ATOM 652 N N . ASN A 1 83 ? 7.445 3.684 16.845 1.00 7.48 83 ASN A N 1
ATOM 653 C CA . ASN A 1 83 ? 8.203 4.083 18.020 1.00 7.83 83 ASN A CA 1
ATOM 654 C C . ASN A 1 83 ? 8.217 5.592 18.200 1.00 7.04 83 ASN A C 1
ATOM 655 O O . ASN A 1 83 ? 7.922 6.351 17.262 1.00 8.98 83 ASN A O 1
ATOM 660 N N . SER A 1 84 ? 8.524 6.024 19.418 1.00 7.81 84 SER A N 1
ATOM 661 C CA . SER A 1 84 ? 8.703 7.438 19.707 1.00 9.23 84 SER A CA 1
ATOM 662 C C . SER A 1 84 ? 7.491 8.236 19.236 1.00 9.04 84 SER A C 1
ATOM 663 O O . SER A 1 84 ? 7.608 9.256 18.564 1.00 9.29 84 SER A O 1
ATOM 666 N N . LEU A 1 85 ? 6.314 7.757 19.609 1.00 8.51 85 LEU A N 1
ATOM 667 C CA . LEU A 1 85 ? 5.079 8.358 19.147 1.00 8.99 85 LEU A CA 1
ATOM 668 C C . LEU A 1 85 ? 4.912 9.795 19.610 1.00 9.11 85 LEU A C 1
ATOM 669 O O . LEU A 1 85 ? 5.317 10.157 20.709 1.00 10.06 85 LEU A O 1
ATOM 674 N N A LYS A 1 86 ? 4.313 10.617 18.757 0.43 9.42 86 LYS A N 1
ATOM 675 N N B LYS A 1 86 ? 4.292 10.600 18.752 0.57 9.16 86 LYS A N 1
ATOM 676 C CA A LYS A 1 86 ? 4.094 12.027 19.067 0.43 10.28 86 LYS A CA 1
ATOM 677 C CA B LYS A 1 86 ? 4.058 12.017 19.015 0.57 9.77 86 LYS A CA 1
ATOM 678 C C A LYS A 1 86 ? 2.611 12.343 18.943 0.43 8.75 86 LYS A C 1
ATOM 679 C C B LYS A 1 86 ? 2.567 12.298 18.996 0.57 9.12 86 LYS A C 1
ATOM 680 O O A LYS A 1 86 ? 1.900 11.655 18.213 0.43 8.48 86 LYS A O 1
ATOM 681 O O B LYS A 1 86 ? 1.806 11.554 18.384 0.57 8.78 86 LYS A O 1
ATOM 692 N N . PRO A 1 87 ? 2.134 13.384 19.649 1.00 10.37 87 PRO A N 1
ATOM 693 C CA . PRO A 1 87 ? 0.715 13.754 19.544 1.00 11.64 87 PRO A CA 1
ATOM 694 C C . PRO A 1 87 ? 0.228 13.856 18.097 1.00 10.92 87 PRO A C 1
ATOM 695 O O . PRO A 1 87 ? -0.883 13.421 17.816 1.00 11.29 87 PRO A O 1
ATOM 699 N N . GLU A 1 88 ? 1.075 14.351 17.196 1.00 11.04 88 GLU A N 1
ATOM 700 C CA . GLU A 1 88 ? 0.720 14.487 15.786 1.00 11.85 88 GLU A CA 1
ATOM 701 C C . GLU A 1 88 ? 0.472 13.160 15.070 1.00 9.50 88 GLU A C 1
ATOM 702 O O . GLU A 1 88 ? -0.005 13.162 13.947 1.00 10.38 88 GLU A O 1
ATOM 708 N N . ASP A 1 89 ? 0.822 12.036 15.698 1.00 8.30 89 ASP A N 1
ATOM 709 C CA . ASP A 1 89 ? 0.594 10.715 15.105 1.00 8.14 89 ASP A CA 1
ATOM 710 C C . ASP A 1 89 ? -0.810 10.177 15.381 1.00 7.62 89 ASP A C 1
ATOM 711 O O . ASP A 1 89 ? -1.173 9.103 14.877 1.00 7.56 89 ASP A O 1
ATOM 716 N N . THR A 1 90 ? -1.590 10.894 16.189 1.00 8.17 90 THR A N 1
ATOM 717 C CA . THR A 1 90 ? -2.952 10.493 16.493 1.00 7.29 90 THR A CA 1
ATOM 718 C C . THR A 1 90 ? -3.767 10.442 15.212 1.00 7.51 90 THR A C 1
ATOM 719 O O . THR A 1 90 ? -3.776 11.419 14.455 1.00 8.34 90 THR A O 1
ATOM 723 N N . ALA A 1 91 ? -4.435 9.320 14.963 1.00 7.10 91 ALA A N 1
ATOM 724 C CA . ALA A 1 91 ? -5.226 9.101 13.755 1.00 7.59 91 ALA A CA 1
ATOM 725 C C . ALA A 1 91 ? -5.800 7.701 13.786 1.00 7.55 91 ALA A C 1
ATOM 726 O O . ALA A 1 91 ? -5.384 6.862 14.589 1.00 7.97 91 ALA A O 1
ATOM 728 N N . VAL A 1 92 ? -6.721 7.429 12.869 1.00 7.33 92 VAL A N 1
ATOM 729 C CA . VAL A 1 92 ? -7.088 6.055 12.551 1.00 7.42 92 VAL A CA 1
ATOM 730 C C . VAL A 1 92 ? -6.146 5.590 11.447 1.00 7.51 92 VAL A C 1
ATOM 731 O O . VAL A 1 92 ? -5.948 6.312 10.465 1.00 8.04 92 VAL A O 1
ATOM 735 N N . TYR A 1 93 ? -5.546 4.415 11.634 1.00 7.15 93 TYR A N 1
ATOM 736 C CA . TYR A 1 93 ? -4.570 3.866 10.705 1.00 7.26 93 TYR A CA 1
ATOM 737 C C . TYR A 1 93 ? -5.208 2.738 9.914 1.00 6.56 93 TYR A C 1
ATOM 738 O O . TYR A 1 93 ? -5.945 1.912 10.474 1.00 7.93 93 TYR A O 1
ATOM 747 N N . TYR A 1 94 ? -4.923 2.710 8.613 1.00 7.19 94 TYR A N 1
ATOM 748 C CA . TYR A 1 94 ? -5.518 1.762 7.687 1.00 7.59 94 TYR A CA 1
ATOM 749 C C . TYR A 1 94 ? -4.446 1.171 6.820 1.00 7.21 94 TYR A C 1
ATOM 750 O O . TYR A 1 94 ? -3.515 1.853 6.407 1.00 8.55 94 TYR A O 1
ATOM 759 N N A CYS A 1 95 ? -4.562 -0.114 6.517 0.64 7.16 95 CYS A N 1
ATOM 760 N N B CYS A 1 95 ? -4.630 -0.095 6.463 0.36 9.11 95 CYS A N 1
ATOM 761 C CA A CYS A 1 95 ? -3.653 -0.670 5.534 0.64 7.69 95 CYS A CA 1
ATOM 762 C CA B CYS A 1 95 ? -3.697 -0.801 5.597 0.36 11.44 95 CYS A CA 1
ATOM 763 C C A CYS A 1 95 ? -4.357 -0.854 4.199 0.64 6.96 95 CYS A C 1
ATOM 764 C C B CYS A 1 95 ? -4.327 -1.081 4.227 0.36 11.56 95 CYS A C 1
ATOM 765 O O A CYS A 1 95 ? -5.581 -0.952 4.117 0.64 7.00 95 CYS A O 1
ATOM 766 O O B CYS A 1 95 ? -5.498 -1.451 4.152 0.36 12.35 95 CYS A O 1
ATOM 771 N N . ASN A 1 96 ? -3.566 -0.903 3.145 1.00 8.27 96 ASN A N 1
ATOM 772 C CA . ASN A 1 96 ? -4.110 -1.151 1.818 1.00 8.32 96 ASN A CA 1
ATOM 773 C C . ASN A 1 96 ? -2.981 -1.445 0.860 1.00 7.86 96 ASN A C 1
ATOM 774 O O . ASN A 1 96 ? -1.820 -1.336 1.230 1.00 9.01 96 ASN A O 1
ATOM 779 N N . ALA A 1 97 ? -3.318 -1.826 -0.368 1.00 9.46 97 ALA A N 1
ATOM 780 C CA . ALA A 1 97 ? -2.324 -1.801 -1.426 1.00 9.71 97 ALA A CA 1
ATOM 781 C C . ALA A 1 97 ? -1.795 -0.369 -1.602 1.00 9.52 97 ALA A C 1
ATOM 782 O O . ALA A 1 97 ? -2.437 0.603 -1.173 1.00 10.26 97 ALA A O 1
ATOM 784 N N . ALA A 1 98 ? -0.604 -0.243 -2.174 1.00 9.80 98 ALA A N 1
ATOM 785 C CA . ALA A 1 98 ? -0.002 1.066 -2.424 1.00 9.34 98 ALA A CA 1
ATOM 786 C C . ALA A 1 98 ? 0.756 1.010 -3.745 1.00 10.58 98 ALA A C 1
ATOM 787 O O . ALA A 1 98 ? 1.958 1.224 -3.801 1.00 12.26 98 ALA A O 1
ATOM 789 N N . SER A 1 99 ? 0.042 0.673 -4.808 1.00 11.57 99 SER A N 1
ATOM 790 C CA . SER A 1 99 ? 0.636 0.649 -6.132 1.00 13.35 99 SER A CA 1
ATOM 791 C C . SER A 1 99 ? 1.076 2.043 -6.577 1.00 12.93 99 SER A C 1
ATOM 792 O O . SER A 1 99 ? 0.361 3.011 -6.353 1.00 13.05 99 SER A O 1
ATOM 795 N N . LEU A 1 100 ? 2.238 2.138 -7.221 1.00 13.20 100 LEU A N 1
ATOM 796 C CA . LEU A 1 100 ? 2.705 3.423 -7.729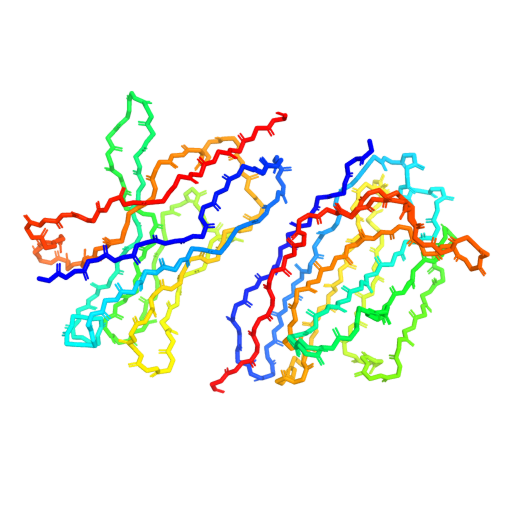 1.00 14.49 100 LEU A CA 1
ATOM 797 C C . LEU A 1 100 ? 1.842 3.860 -8.897 1.00 16.41 100 LEU A C 1
ATOM 798 O O . LEU A 1 100 ? 1.785 5.042 -9.236 1.00 16.21 100 LEU A O 1
ATOM 803 N N . VAL A 1 101 ? 1.181 2.887 -9.513 1.00 16.58 101 VAL A N 1
ATOM 804 C CA . VAL A 1 101 ? 0.337 3.129 -10.667 1.00 19.41 101 VAL A CA 1
ATOM 805 C C . VAL A 1 101 ? -1.112 3.282 -10.225 1.00 18.67 101 VAL A C 1
ATOM 806 O O . VAL A 1 101 ? -1.776 4.248 -10.575 1.00 20.13 101 VAL A O 1
ATOM 810 N N A ARG A 1 102 ? -1.592 2.337 -9.425 0.52 17.49 102 ARG A N 1
ATOM 811 N N B ARG A 1 102 ? -1.577 2.329 -9.421 0.48 17.90 102 ARG A N 1
ATOM 812 C CA A ARG A 1 102 ? -3.018 2.234 -9.130 0.52 19.05 102 ARG A CA 1
ATOM 813 C CA B ARG A 1 102 ? -2.999 2.179 -9.123 0.48 18.98 102 ARG A CA 1
ATOM 814 C C A ARG A 1 102 ? -3.438 2.729 -7.743 0.52 19.07 102 ARG A C 1
ATOM 815 C C B ARG A 1 102 ? -3.404 2.434 -7.668 0.48 15.50 102 ARG A C 1
ATOM 816 O O A ARG A 1 102 ? -4.628 2.939 -7.495 0.52 23.02 102 ARG A O 1
ATOM 817 O O B ARG A 1 102 ? -4.557 2.185 -7.302 0.48 17.15 102 ARG A O 1
ATOM 832 N N . GLY A 1 103 ? -2.471 2.920 -6.848 1.00 15.48 103 GLY A N 1
ATOM 833 C CA . GLY A 1 103 ? -2.774 3.295 -5.471 1.00 13.90 103 GLY A CA 1
ATOM 834 C C . GLY A 1 103 ? -3.364 2.143 -4.676 1.00 12.47 103 GLY A C 1
ATOM 835 O O . GLY A 1 103 ? -2.899 1.011 -4.791 1.00 13.67 103 GLY A O 1
ATOM 836 N N . PRO A 1 104 ? -4.393 2.420 -3.857 1.00 11.87 104 PRO A N 1
ATOM 837 C CA . PRO A 1 104 ? -4.978 1.383 -3.007 1.00 11.70 104 PRO A CA 1
ATOM 838 C C . PRO A 1 104 ? -5.995 0.536 -3.761 1.00 13.12 104 PRO A C 1
ATOM 839 O O . PRO A 1 104 ? -6.328 0.823 -4.917 1.00 15.04 104 PRO A O 1
ATOM 843 N N . LEU A 1 105 ? -6.471 -0.524 -3.114 1.00 13.15 105 LEU A N 1
ATOM 844 C CA . LEU A 1 105 ? -7.610 -1.270 -3.623 1.00 15.03 105 LEU A CA 1
ATOM 845 C C . LEU A 1 105 ? -8.857 -0.392 -3.528 1.00 15.45 105 LEU A C 1
ATOM 846 O O . LEU A 1 105 ? -8.830 0.667 -2.903 1.00 15.74 105 LEU A O 1
ATOM 851 N N . ASP A 1 106 ? -9.954 -0.850 -4.122 1.00 17.74 106 ASP A N 1
ATOM 852 C CA . ASP A 1 106 ? -11.171 -0.051 -4.234 1.00 20.41 106 ASP A CA 1
ATOM 853 C C . ASP A 1 106 ? -12.016 -0.054 -2.964 1.00 21.70 106 ASP A C 1
ATOM 854 O O . ASP A 1 106 ? -13.187 0.323 -2.988 1.00 25.63 106 ASP A O 1
ATOM 859 N N . HIS A 1 107 ? -11.432 -0.494 -1.859 1.00 20.80 107 HIS A N 1
ATOM 860 C CA . HIS A 1 107 ? -12.143 -0.507 -0.591 1.00 19.38 107 HIS A CA 1
ATOM 861 C C . HIS A 1 107 ? -11.151 -0.471 0.554 1.00 16.47 107 HIS A C 1
ATOM 862 O O . HIS A 1 107 ? -9.952 -0.689 0.372 1.00 15.78 107 HIS A O 1
ATOM 869 N N . TRP A 1 108 ? -11.680 -0.216 1.741 1.00 14.59 108 TRP A N 1
ATOM 870 C CA . TRP A 1 108 ? -10.871 -0.043 2.935 1.00 13.33 108 TRP A CA 1
ATOM 871 C C . TRP A 1 108 ? -11.420 -0.887 4.072 1.00 13.85 108 TRP A C 1
ATOM 872 O O . TRP A 1 108 ? -12.625 -1.131 4.155 1.00 17.20 108 TRP A O 1
ATOM 883 N N . GLY A 1 109 ? -10.527 -1.316 4.960 1.00 13.44 109 GLY A N 1
ATOM 884 C CA . GLY A 1 109 ? -10.934 -2.012 6.168 1.00 13.58 109 GLY A CA 1
ATOM 885 C C . GLY A 1 109 ? -11.389 -1.021 7.224 1.00 14.23 109 GLY A C 1
ATOM 886 O O . GLY A 1 109 ? -11.491 0.186 6.976 1.00 14.21 109 GLY A O 1
ATOM 887 N N . GLN A 1 110 ? -11.644 -1.529 8.422 1.00 12.37 110 GLN A N 1
ATOM 888 C CA . GLN A 1 110 ? -12.172 -0.701 9.499 1.00 11.59 110 GLN A CA 1
ATOM 889 C C . GLN A 1 110 ? -11.129 0.196 10.163 1.00 10.79 110 GLN A C 1
ATOM 890 O O . GLN A 1 110 ? -11.480 1.139 10.876 1.00 11.92 110 GLN A O 1
ATOM 896 N N . GLY A 1 111 ? -9.854 -0.112 9.954 1.00 9.83 111 GLY A N 1
ATOM 897 C CA . GLY A 1 111 ? -8.784 0.628 10.594 1.00 8.97 111 GLY A CA 1
ATOM 898 C C . GLY A 1 111 ? -8.541 0.238 12.043 1.00 8.02 111 GLY A C 1
ATOM 899 O O . GLY A 1 111 ? -9.263 -0.571 12.628 1.00 9.57 111 GLY A O 1
ATOM 900 N N . THR A 1 112 ? -7.486 0.812 12.609 1.00 8.20 112 THR A N 1
ATOM 901 C CA . THR A 1 112 ? -7.205 0.681 14.033 1.00 7.00 112 THR A CA 1
ATOM 902 C C . THR A 1 112 ? -6.837 2.054 14.597 1.00 8.30 112 THR A C 1
ATOM 903 O O . THR A 1 112 ? -6.121 2.836 13.969 1.00 8.19 112 THR A O 1
ATOM 907 N N . GLN A 1 113 ? -7.365 2.354 15.775 1.00 9.50 113 GLN A N 1
ATOM 908 C CA . GLN A 1 113 ? -7.310 3.691 16.336 1.00 8.88 113 GLN A CA 1
ATOM 909 C C . GLN A 1 113 ? -6.044 3.921 17.140 1.00 7.62 113 GLN A C 1
ATOM 910 O O . GLN A 1 113 ? -5.696 3.109 17.992 1.00 8.56 113 GLN A O 1
ATOM 916 N N . VAL A 1 114 ? -5.374 5.036 16.863 1.00 7.01 114 VAL A N 1
ATOM 917 C CA . VAL A 1 114 ? -4.157 5.409 17.573 1.00 7.66 114 VAL A CA 1
ATOM 918 C C . VAL A 1 114 ? -4.333 6.798 18.196 1.00 8.05 114 VAL A C 1
ATOM 919 O O . VAL A 1 114 ? -4.655 7.762 17.498 1.00 8.27 114 VAL A O 1
ATOM 923 N N . THR A 1 115 ? -4.141 6.891 19.510 1.00 8.58 115 THR A N 1
ATOM 924 C CA . THR A 1 115 ? -4.247 8.165 20.206 1.00 8.25 115 THR A CA 1
ATOM 925 C C . THR A 1 115 ? -3.018 8.360 21.054 1.00 8.61 115 THR A C 1
ATOM 926 O O . THR A 1 115 ? -2.706 7.534 21.926 1.00 10.07 115 THR A O 1
ATOM 930 N N . VAL A 1 116 ? -2.317 9.454 20.799 1.00 8.03 116 VAL A N 1
ATOM 931 C CA . VAL A 1 116 ? -1.111 9.756 21.542 1.00 9.16 116 VAL A CA 1
ATOM 932 C C . VAL A 1 116 ? -1.390 11.011 22.328 1.00 10.39 116 VAL A C 1
ATOM 933 O O . VAL A 1 116 ? -1.594 12.079 21.748 1.00 11.37 116 VAL A O 1
ATOM 937 N N . SER A 1 117 ? -1.425 10.884 23.650 1.00 11.25 117 SER A N 1
ATOM 938 C CA . SER A 1 117 ? -1.852 11.990 24.491 1.00 15.43 117 SER A CA 1
ATOM 939 C C . SER A 1 117 ? -1.301 11.861 25.899 1.00 17.46 117 SER A C 1
ATOM 940 O O . SER A 1 117 ? -1.052 10.762 26.377 1.00 18.05 117 SER A O 1
ATOM 943 N N . SER A 1 118 ? -1.113 12.995 26.561 1.00 21.58 118 SER A N 1
ATOM 944 C CA . SER A 1 118 ? -0.795 12.992 27.983 1.00 27.29 118 SER A CA 1
ATOM 945 C C . SER A 1 118 ? -1.994 12.435 28.741 1.00 34.91 118 SER A C 1
ATOM 946 O O . SER A 1 118 ? -3.089 12.336 28.183 1.00 36.59 118 SER A O 1
ATOM 950 N N . VAL B 1 2 ? 2.793 8.097 38.333 1.00 31.87 2 VAL B N 1
ATOM 951 C CA . VAL B 1 2 ? 4.105 7.543 38.005 1.00 31.22 2 VAL B CA 1
ATOM 952 C C . VAL B 1 2 ? 4.061 6.721 36.719 1.00 31.09 2 VAL B C 1
ATOM 953 O O . VAL B 1 2 ? 3.631 5.568 36.715 1.00 36.15 2 VAL B O 1
ATOM 955 N N . GLN B 1 3 ? 4.515 7.330 35.631 1.00 27.45 3 GLN B N 1
ATOM 956 C CA . GLN B 1 3 ? 4.421 6.731 34.312 1.00 25.87 3 GLN B CA 1
ATOM 957 C C . GLN B 1 3 ? 5.758 6.177 33.833 1.00 24.16 3 GLN B C 1
ATOM 958 O O . GLN B 1 3 ? 6.795 6.838 33.927 1.00 27.66 3 GLN B O 1
ATOM 960 N N . LEU B 1 4 ? 5.716 4.953 33.325 1.00 17.86 4 LEU B N 1
ATOM 961 C CA . LEU B 1 4 ? 6.840 4.350 32.634 1.00 14.90 4 LEU B CA 1
ATOM 962 C C . LEU B 1 4 ? 6.416 4.213 31.185 1.00 13.36 4 LEU B C 1
ATOM 963 O O . LEU B 1 4 ? 5.389 3.606 30.890 1.00 16.36 4 LEU B O 1
ATOM 968 N N . VAL B 1 5 ? 7.199 4.786 30.285 1.00 12.35 5 VAL B N 1
ATOM 969 C CA . VAL B 1 5 ? 6.815 4.835 28.883 1.00 11.89 5 VAL B CA 1
ATOM 970 C C . VAL B 1 5 ? 7.905 4.202 28.039 1.00 10.78 5 VAL B C 1
ATOM 971 O O . VAL B 1 5 ? 9.014 4.727 27.964 1.00 11.74 5 VAL B O 1
ATOM 975 N N . GLU B 1 6 ? 7.583 3.065 27.426 1.00 11.26 6 GLU B N 1
ATOM 976 C CA . GLU B 1 6 ? 8.565 2.279 26.694 1.00 9.70 6 GLU B CA 1
ATOM 977 C C . GLU B 1 6 ? 8.417 2.407 25.184 1.00 8.03 6 GLU B C 1
ATOM 978 O O . GLU B 1 6 ? 7.313 2.495 24.653 1.00 8.66 6 GLU B O 1
ATOM 984 N N . SER B 1 7 ? 9.545 2.368 24.494 1.00 7.85 7 SER B N 1
ATOM 985 C CA . SER B 1 7 ? 9.546 2.425 23.042 1.00 7.34 7 SER B CA 1
ATOM 986 C C . SER B 1 7 ? 10.789 1.736 22.520 1.00 6.87 7 SER B C 1
ATOM 987 O O . SER B 1 7 ? 11.705 1.391 23.284 1.00 7.63 7 SER B O 1
ATOM 990 N N . GLY B 1 8 ? 10.812 1.500 21.215 1.00 7.74 8 GLY B N 1
ATOM 991 C CA . GLY B 1 8 ? 12.028 1.049 20.563 1.00 8.08 8 GLY B CA 1
ATOM 992 C C . GLY B 1 8 ? 12.006 -0.370 20.046 1.00 7.26 8 GLY B C 1
ATOM 993 O O . GLY B 1 8 ? 12.992 -0.826 19.472 1.00 7.76 8 GLY B O 1
ATOM 994 N N . GLY B 1 9 ? 10.895 -1.065 20.254 1.00 7.33 9 GLY B N 1
ATOM 995 C CA . GLY B 1 9 ? 10.766 -2.423 19.760 1.00 7.23 9 GLY B CA 1
ATOM 996 C C . GLY B 1 9 ? 10.714 -2.512 18.255 1.00 6.91 9 GLY B C 1
ATOM 997 O O . GLY B 1 9 ? 10.885 -1.523 17.536 1.00 7.62 9 GLY B O 1
ATOM 998 N N . GLY B 1 10 ? 10.470 -3.718 17.772 1.00 7.67 10 GLY B N 1
ATOM 999 C CA . GLY B 1 10 ? 10.364 -3.955 16.348 1.00 8.68 10 GLY B CA 1
ATOM 1000 C C . GLY B 1 10 ? 10.529 -5.415 16.003 1.00 8.85 10 GLY B C 1
ATOM 1001 O O . GLY B 1 10 ? 10.662 -6.267 16.879 1.00 8.23 10 GLY B O 1
ATOM 1002 N N . LEU B 1 11 ? 10.499 -5.680 14.706 1.00 9.65 11 LEU B N 1
ATOM 1003 C CA . LEU B 1 11 ? 10.689 -7.002 14.158 1.00 9.57 11 LEU B CA 1
ATOM 1004 C C . LEU B 1 11 ? 11.978 -6.961 13.369 1.00 9.33 11 LEU B C 1
ATOM 1005 O O . LEU B 1 11 ? 12.105 -6.173 12.429 1.00 11.36 11 LEU B O 1
ATOM 1010 N N . VAL B 1 12 ? 12.937 -7.800 13.763 1.00 9.35 12 VAL B N 1
ATOM 1011 C CA . VAL B 1 12 ? 14.260 -7.815 13.153 1.00 9.70 12 VAL B CA 1
ATOM 1012 C C . VAL B 1 12 ? 14.723 -9.238 12.890 1.00 9.50 12 VAL B C 1
ATOM 1013 O O . VAL B 1 12 ? 14.214 -10.190 13.470 1.00 10.70 12 VAL B O 1
ATOM 1017 N N . GLN B 1 13 ? 15.712 -9.369 12.018 1.00 10.53 13 GLN B N 1
ATOM 1018 C CA . GLN B 1 13 ? 16.345 -10.652 11.744 1.00 10.88 13 GLN B CA 1
ATOM 1019 C C . GLN B 1 13 ? 17.312 -10.972 12.871 1.00 9.79 13 GLN B C 1
ATOM 1020 O O . GLN B 1 13 ? 17.840 -10.064 13.513 1.00 9.92 13 GLN B O 1
ATOM 1026 N N . PRO B 1 14 ? 17.594 -12.265 13.087 1.00 10.54 14 PRO B N 1
ATOM 1027 C CA . PRO B 1 14 ? 18.677 -12.639 13.998 1.00 10.84 14 PRO B CA 1
ATOM 1028 C C . PRO B 1 14 ? 19.958 -11.956 13.547 1.00 10.79 14 PRO B C 1
ATOM 1029 O O . PRO B 1 14 ? 20.245 -11.905 12.348 1.00 10.63 14 PRO B O 1
ATOM 1033 N N . GLY B 1 15 ? 20.711 -11.420 14.502 1.00 9.87 15 GLY B N 1
ATOM 1034 C CA . GLY B 1 15 ? 21.896 -10.648 14.192 1.00 10.28 15 GLY B CA 1
ATOM 1035 C C . GLY B 1 15 ? 21.634 -9.152 14.153 1.00 10.30 15 GLY B C 1
ATOM 1036 O O . GLY B 1 15 ? 22.584 -8.369 14.109 1.00 11.68 15 GLY B O 1
ATOM 1037 N N . GLY B 1 16 ? 20.360 -8.760 14.153 1.00 9.63 16 GLY B N 1
ATOM 1038 C CA . GLY B 1 16 ? 19.982 -7.355 14.141 1.00 8.64 16 GLY B CA 1
ATOM 1039 C C . GLY B 1 16 ? 20.062 -6.675 15.490 1.00 7.62 16 GLY B C 1
ATOM 1040 O O . GLY B 1 16 ? 20.523 -7.251 16.473 1.00 8.77 16 GLY B O 1
ATOM 1041 N N . SER B 1 17 ? 19.571 -5.441 15.528 1.00 7.71 17 SER B N 1
ATOM 1042 C CA . SER B 1 17 ? 19.686 -4.624 16.709 1.00 6.85 17 SER B CA 1
ATOM 1043 C C . SER B 1 17 ? 18.462 -3.754 16.875 1.00 7.04 17 SER B C 1
ATOM 1044 O O . SER B 1 17 ? 17.796 -3.398 15.903 1.00 7.59 17 SER B O 1
ATOM 1047 N N . LEU B 1 18 ? 18.156 -3.440 18.130 1.00 6.27 18 LEU B N 1
ATOM 1048 C CA . LEU B 1 18 ? 17.119 -2.479 18.492 1.00 7.06 18 LEU B CA 1
ATOM 1049 C C . LEU B 1 18 ? 17.637 -1.680 19.672 1.00 6.67 18 LEU B C 1
ATOM 1050 O O . LEU B 1 18 ? 18.487 -2.156 20.422 1.00 8.49 18 LEU B O 1
ATOM 1055 N N . ARG B 1 19 ? 17.117 -0.470 19.848 1.00 6.92 19 ARG B N 1
ATOM 1056 C CA . ARG B 1 19 ? 17.435 0.311 21.025 1.00 6.57 19 ARG B CA 1
ATOM 1057 C C . ARG B 1 19 ? 16.129 0.633 21.740 1.00 5.96 19 ARG B C 1
ATOM 1058 O O . ARG B 1 19 ? 15.296 1.373 21.218 1.00 7.18 19 ARG B O 1
ATOM 1066 N N . LEU B 1 20 ? 15.940 0.095 22.935 1.00 6.80 20 LEU B N 1
ATOM 1067 C CA . LEU B 1 20 ? 14.738 0.403 23.693 1.00 7.07 20 LEU B CA 1
ATOM 1068 C C . LEU B 1 20 ? 14.955 1.639 24.540 1.00 7.67 20 LEU B C 1
ATOM 1069 O O . LEU B 1 20 ? 16.077 1.918 24.978 1.00 7.93 20 LEU B O 1
ATOM 1074 N N . SER B 1 21 ? 13.882 2.391 24.762 1.00 7.02 21 SER B N 1
ATOM 1075 C CA . SER B 1 21 ? 13.929 3.556 25.640 1.00 7.96 21 SER B CA 1
ATOM 1076 C C . SER B 1 21 ? 12.842 3.450 26.694 1.00 7.37 21 SER B C 1
ATOM 1077 O O . SER B 1 21 ? 11.734 2.964 26.419 1.00 8.37 21 SER B O 1
ATOM 1080 N N . CYS B 1 22 ? 13.178 3.909 27.896 1.00 7.64 22 CYS B N 1
ATOM 1081 C CA . CYS B 1 22 ? 12.266 3.961 29.018 1.00 9.82 22 CYS B CA 1
ATOM 1082 C C . CYS B 1 22 ? 12.278 5.389 29.517 1.00 9.68 22 CYS B C 1
ATOM 1083 O O . CYS B 1 22 ? 13.281 5.845 30.074 1.00 9.87 22 CYS B O 1
ATOM 1086 N N . ALA B 1 23 ? 11.175 6.102 29.313 1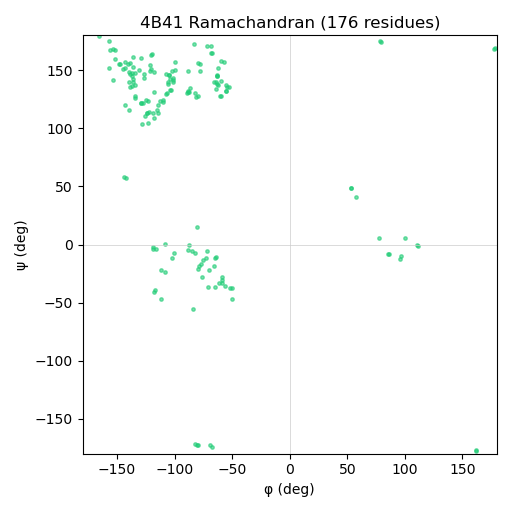.00 10.66 23 ALA B N 1
ATOM 1087 C CA . ALA B 1 23 ? 11.072 7.486 29.739 1.00 12.94 23 ALA B CA 1
ATOM 1088 C C . ALA B 1 23 ? 10.242 7.547 30.998 1.00 12.71 23 ALA B C 1
ATOM 1089 O O . ALA B 1 23 ? 9.183 6.942 31.101 1.00 14.20 23 ALA B O 1
ATOM 1091 N N . ALA B 1 24 ? 10.747 8.291 31.965 1.00 13.00 24 ALA B N 1
ATOM 1092 C CA . ALA B 1 24 ? 10.045 8.512 33.209 1.00 16.14 24 ALA B CA 1
ATOM 1093 C C . ALA B 1 24 ? 10.589 9.799 33.800 1.00 15.34 24 ALA B C 1
ATOM 1094 O O . ALA B 1 24 ? 11.533 10.391 33.263 1.00 16.55 24 ALA B O 1
ATOM 1096 N N . SER B 1 25 ? 10.001 10.230 34.908 1.00 15.25 25 SER B N 1
ATOM 1097 C CA . SER B 1 25 ? 10.453 11.444 35.567 1.00 15.28 25 SER B CA 1
ATOM 1098 C C . SER B 1 25 ? 11.896 11.291 36.040 1.00 15.28 25 SER B C 1
ATOM 1099 O O . SER B 1 25 ? 12.350 10.187 36.346 1.00 14.34 25 SER B O 1
ATOM 1102 N N . ARG B 1 26 ? 12.603 12.410 36.121 1.00 14.36 26 ARG B N 1
ATOM 1103 C CA . ARG B 1 26 ? 13.970 12.414 36.604 1.00 14.58 26 ARG B CA 1
ATOM 1104 C C . ARG B 1 26 ? 14.045 11.910 38.039 1.00 14.53 26 ARG B C 1
ATOM 1105 O O . ARG B 1 26 ? 15.015 11.260 38.413 1.00 15.02 26 ARG B O 1
ATOM 1113 N N A SER B 1 27 ? 13.023 12.216 38.832 0.29 15.52 27 SER B N 1
ATOM 1114 N N B SER B 1 27 ? 13.025 12.203 38.841 0.71 13.87 27 SER B N 1
ATOM 1115 C CA A SER B 1 27 ? 12.967 11.760 40.216 0.29 17.34 27 SER B CA 1
ATOM 1116 C CA B SER B 1 27 ? 13.014 11.754 40.228 0.71 16.12 27 SER B CA 1
ATOM 1117 C C A SER B 1 27 ? 13.050 10.242 40.290 0.29 16.54 27 SER B C 1
ATOM 1118 C C B SER B 1 27 ? 13.023 10.231 40.318 0.71 16.46 27 SER B C 1
ATOM 1119 O O A SER B 1 27 ? 13.721 9.691 41.161 0.29 18.66 27 SER B O 1
ATOM 1120 O O B SER B 1 27 ? 13.620 9.663 41.229 0.71 20.94 27 SER B O 1
ATOM 1125 N N . ILE B 1 28 ? 12.374 9.570 39.365 1.00 13.74 28 ILE B N 1
ATOM 1126 C CA . ILE B 1 28 ? 12.398 8.115 39.328 1.00 14.08 28 ILE B CA 1
ATOM 1127 C C . ILE B 1 28 ? 13.742 7.604 38.816 1.00 12.95 28 ILE B C 1
ATOM 1128 O O . ILE B 1 28 ? 14.425 6.831 39.492 1.00 14.03 28 ILE B O 1
ATOM 1133 N N . ILE B 1 29 ? 14.134 8.054 37.634 1.00 10.65 29 ILE B N 1
ATOM 1134 C CA . ILE B 1 29 ? 15.297 7.485 36.974 1.00 10.41 29 ILE B CA 1
ATOM 1135 C C . ILE B 1 29 ? 16.621 7.854 37.645 1.00 9.90 29 ILE B C 1
ATOM 1136 O O . ILE B 1 29 ? 17.524 7.023 37.728 1.00 11.96 29 ILE B O 1
ATOM 1141 N N . SER B 1 30 ? 16.740 9.078 38.152 1.00 10.88 30 SER B N 1
ATOM 1142 C CA . SER B 1 30 ? 18.017 9.497 38.727 1.00 11.40 30 SER B CA 1
ATOM 1143 C C . SER B 1 30 ? 18.258 8.891 40.115 1.00 11.85 30 SER B C 1
ATOM 1144 O O . SER B 1 30 ? 19.398 8.714 40.534 1.00 14.98 30 SER B O 1
ATOM 1147 N N . ASN B 1 31 ? 17.181 8.593 40.836 1.00 10.53 31 ASN B N 1
ATOM 1148 C CA . ASN B 1 31 ? 17.300 8.217 42.248 1.00 12.35 31 ASN B CA 1
ATOM 1149 C C . ASN B 1 31 ? 17.174 6.730 42.526 1.00 11.73 31 ASN B C 1
ATOM 1150 O O . ASN B 1 31 ? 17.453 6.286 43.635 1.00 14.68 31 ASN B O 1
ATOM 1155 N N . ASN B 1 32 ? 16.739 5.972 41.526 1.00 10.44 32 ASN B N 1
ATOM 1156 C CA . ASN B 1 32 ? 16.514 4.541 41.677 1.00 11.59 32 ASN B CA 1
ATOM 1157 C C . ASN B 1 32 ? 17.342 3.730 40.714 1.00 10.40 32 ASN B C 1
ATOM 1158 O O . ASN B 1 32 ? 17.642 4.176 39.605 1.00 11.10 32 ASN B O 1
ATOM 1163 N N . ALA B 1 33 ? 17.709 2.529 41.143 1.00 11.00 33 ALA B N 1
ATOM 1164 C CA . ALA B 1 33 ? 18.208 1.552 40.201 1.00 9.87 33 ALA B CA 1
ATOM 1165 C C . ALA B 1 33 ? 17.072 1.274 39.228 1.00 10.66 33 ALA B C 1
ATOM 1166 O O . ALA B 1 33 ? 15.914 1.149 39.643 1.00 10.57 33 ALA B O 1
ATOM 1168 N N . MET B 1 34 ? 17.406 1.199 37.945 1.00 8.84 34 MET B N 1
ATOM 1169 C CA . MET B 1 34 ? 16.405 0.959 36.910 1.00 8.68 34 MET B CA 1
ATOM 1170 C C . MET B 1 34 ? 16.710 -0.355 36.193 1.00 8.50 34 MET B C 1
ATOM 1171 O O . MET B 1 34 ? 17.869 -0.738 36.051 1.00 10.70 34 MET B O 1
ATOM 1176 N N . GLY B 1 35 ? 15.671 -1.038 35.736 1.00 7.40 35 GLY B N 1
ATOM 1177 C CA . GLY B 1 35 ? 15.871 -2.312 35.091 1.00 7.93 35 GLY B CA 1
ATOM 1178 C C . GLY B 1 35 ? 15.038 -2.430 33.851 1.00 7.22 35 GLY B C 1
ATOM 1179 O O . GLY B 1 35 ? 13.978 -1.812 33.725 1.00 7.89 35 GLY B O 1
ATOM 1180 N N . TRP B 1 36 ? 15.554 -3.243 32.940 1.00 6.87 36 TRP B N 1
ATOM 1181 C CA . TRP B 1 36 ? 14.804 -3.708 31.802 1.00 7.24 36 TRP B CA 1
ATOM 1182 C C . TRP B 1 36 ? 14.459 -5.175 32.012 1.00 6.64 36 TRP B C 1
ATOM 1183 O O . TRP B 1 36 ? 15.326 -5.990 32.312 1.00 7.92 36 TRP B O 1
ATOM 1194 N N . TYR B 1 37 ? 13.181 -5.479 31.834 1.00 6.88 37 TYR B N 1
ATOM 1195 C CA . TYR B 1 37 ? 12.598 -6.796 32.043 1.00 6.96 37 TYR B CA 1
ATOM 1196 C C . TYR B 1 37 ? 11.990 -7.251 30.723 1.00 6.39 37 TYR B C 1
ATOM 1197 O O . TYR B 1 37 ? 11.744 -6.429 29.825 1.00 7.16 37 TYR B O 1
ATOM 1206 N N . ARG B 1 38 ? 11.711 -8.548 30.599 1.00 6.88 38 ARG B N 1
ATOM 1207 C CA . ARG B 1 38 ? 11.015 -9.039 29.410 1.00 7.23 38 ARG B CA 1
ATOM 1208 C C . ARG B 1 38 ? 10.145 -10.221 29.765 1.00 7.65 38 ARG B C 1
ATOM 1209 O O . ARG B 1 38 ? 10.414 -10.956 30.717 1.00 8.87 38 ARG B O 1
ATOM 1217 N N . GLN B 1 39 ? 9.117 -10.418 28.953 1.00 7.74 39 GLN B N 1
ATOM 1218 C CA . GLN B 1 39 ? 8.248 -11.558 29.126 1.00 9.18 39 GLN B CA 1
ATOM 1219 C C . GLN B 1 39 ? 7.887 -12.128 27.767 1.00 9.27 39 GLN B C 1
ATOM 1220 O O . GLN B 1 39 ? 7.258 -11.454 26.941 1.00 10.25 39 GLN B O 1
ATOM 1226 N N . ALA B 1 40 ? 8.322 -13.359 27.542 1.00 10.10 40 ALA B N 1
ATOM 1227 C CA . ALA B 1 40 ? 8.016 -14.098 26.326 1.00 12.66 40 ALA B CA 1
ATOM 1228 C C . ALA B 1 40 ? 6.741 -14.906 26.556 1.00 14.30 40 ALA B C 1
ATOM 1229 O O . ALA B 1 40 ? 6.384 -15.170 27.705 1.00 14.52 40 ALA B O 1
ATOM 1231 N N A PRO B 1 41 ? 6.045 -15.303 25.474 0.53 15.22 41 PRO B N 1
ATOM 1232 N N B PRO B 1 41 ? 6.055 -15.289 25.465 0.47 16.01 41 PRO B N 1
ATOM 1233 C CA A PRO B 1 41 ? 4.789 -16.048 25.637 0.53 17.83 41 PRO B CA 1
ATOM 1234 C CA B PRO B 1 41 ? 4.884 -16.163 25.574 0.47 18.61 41 PRO B CA 1
ATOM 1235 C C A PRO B 1 41 ? 4.936 -17.264 26.553 0.53 17.79 41 PRO B C 1
ATOM 1236 C C B PRO B 1 41 ? 5.231 -17.445 26.317 0.47 18.56 41 PRO B C 1
ATOM 1237 O O A PRO B 1 41 ? 5.872 -18.041 26.390 0.53 17.42 41 PRO B O 1
ATOM 1238 O O B PRO B 1 41 ? 6.281 -18.039 26.068 0.47 19.18 41 PRO B O 1
ATOM 1245 N N A GLY B 1 42 ? 4.044 -17.391 27.531 0.53 21.87 42 GLY B N 1
ATOM 1246 N N B GLY B 1 42 ? 4.361 -17.846 27.235 0.47 22.41 42 GLY B N 1
ATOM 1247 C CA A GLY B 1 42 ? 4.037 -18.542 28.416 0.53 24.84 42 GLY B CA 1
ATOM 1248 C CA B GLY B 1 42 ? 4.565 -19.059 27.998 0.47 23.56 42 GLY B CA 1
ATOM 1249 C C A GLY B 1 42 ? 5.063 -18.516 29.536 0.53 22.96 42 GLY B C 1
ATOM 1250 C C B GLY B 1 42 ? 5.733 -18.990 28.960 0.47 21.42 42 GLY B C 1
ATOM 1251 O O A GLY B 1 42 ? 4.874 -19.167 30.562 0.53 19.93 42 GLY B O 1
ATOM 1252 O O B GLY B 1 42 ? 6.253 -20.031 29.370 0.47 20.92 42 GLY B O 1
ATOM 1253 N N . LYS B 1 43 ? 6.150 -17.776 29.326 1.00 21.66 43 LYS B N 1
ATOM 1254 C CA . LYS B 1 43 ? 7.236 -17.628 30.303 1.00 19.25 43 LYS B CA 1
ATOM 1255 C C . LYS B 1 43 ? 6.982 -16.545 31.349 1.00 17.88 43 LYS B C 1
ATOM 1256 O O . LYS B 1 43 ? 6.157 -15.652 31.154 1.00 20.42 43 LYS B O 1
ATOM 1262 N N . GLN B 1 44 ? 7.713 -16.627 32.457 1.00 15.61 44 GLN B N 1
ATOM 1263 C CA . GLN B 1 44 ? 7.661 -15.602 33.487 1.00 14.79 44 GLN B CA 1
ATOM 1264 C C . GLN B 1 44 ? 8.471 -14.389 33.079 1.00 13.59 44 GLN B C 1
ATOM 1265 O O . GLN B 1 44 ? 9.478 -14.504 32.374 1.00 13.90 44 GLN B O 1
ATOM 1271 N N . ARG B 1 45 ? 8.036 -13.225 33.543 1.00 12.10 45 ARG B N 1
ATOM 1272 C CA . ARG B 1 45 ? 8.796 -12.008 33.334 1.00 12.22 45 ARG B CA 1
ATOM 1273 C C . ARG B 1 45 ? 10.140 -12.126 34.046 1.00 11.10 45 ARG B C 1
ATOM 1274 O O . ARG B 1 45 ? 10.226 -12.646 35.161 1.00 14.30 45 ARG B O 1
ATOM 1282 N N . GLU B 1 46 ? 11.193 -11.666 33.379 1.00 8.97 46 GLU B N 1
ATOM 1283 C CA . GLU B 1 46 ? 12.551 -11.783 33.909 1.00 10.07 46 GLU B CA 1
ATOM 1284 C C . GLU B 1 46 ? 13.316 -10.484 33.685 1.00 7.78 46 GLU B C 1
ATOM 1285 O O . GLU B 1 46 ? 13.127 -9.799 32.678 1.00 9.37 46 GLU B O 1
ATOM 1291 N N . LEU B 1 47 ? 14.175 -10.155 34.639 1.00 8.04 47 LEU B N 1
ATOM 1292 C CA . LEU B 1 47 ? 15.027 -8.992 34.526 1.00 9.04 47 LEU B CA 1
ATOM 1293 C C . LEU B 1 47 ? 16.240 -9.349 33.678 1.00 9.36 47 LEU B C 1
ATOM 1294 O O . LEU B 1 47 ? 16.897 -10.362 33.924 1.00 12.74 47 LEU B O 1
ATOM 1299 N N . VAL B 1 48 ? 16.551 -8.526 32.686 1.00 8.86 48 VAL B N 1
ATOM 1300 C CA . VAL B 1 48 ? 17.733 -8.802 31.875 1.00 10.24 48 VAL B CA 1
ATOM 1301 C C . VAL B 1 48 ? 18.883 -7.836 32.117 1.00 9.17 48 VAL B C 1
ATOM 1302 O O . VAL B 1 48 ? 20.031 -8.186 31.862 1.00 8.79 48 VAL B O 1
ATOM 1306 N N . ALA B 1 49 ? 18.595 -6.625 32.601 1.00 7.66 49 ALA B N 1
ATOM 1307 C CA . ALA B 1 49 ? 19.663 -5.662 32.825 1.00 7.56 49 ALA B CA 1
ATOM 1308 C C . ALA B 1 49 ? 19.223 -4.668 33.870 1.00 7.54 49 ALA B C 1
ATOM 1309 O O . ALA B 1 49 ? 18.067 -4.276 33.912 1.00 7.58 49 ALA B O 1
ATOM 1311 N N A ARG B 1 50 ? 20.176 -4.231 34.683 0.68 7.97 50 ARG B N 1
ATOM 1312 N N B ARG B 1 50 ? 20.147 -4.260 34.727 0.32 7.82 50 ARG B N 1
ATOM 1313 C CA A ARG B 1 50 ? 19.950 -3.267 35.754 0.68 9.51 50 ARG B CA 1
ATOM 1314 C CA B ARG B 1 50 ? 19.876 -3.193 35.679 0.32 7.78 50 ARG B CA 1
ATOM 1315 C C A ARG B 1 50 ? 21.068 -2.222 35.751 0.68 8.45 50 ARG B C 1
ATOM 1316 C C B ARG B 1 50 ? 21.038 -2.212 35.716 0.32 8.59 50 ARG B C 1
ATOM 1317 O O A ARG B 1 50 ? 22.228 -2.549 35.460 0.68 8.13 50 ARG B O 1
ATOM 1318 O O B ARG B 1 50 ? 22.184 -2.567 35.432 0.32 9.73 50 ARG B O 1
ATOM 1333 N N . ILE B 1 51 ? 20.721 -0.970 36.049 1.00 8.34 51 ILE B N 1
ATOM 1334 C CA . ILE B 1 51 ? 21.723 0.064 36.229 1.00 8.31 51 ILE B CA 1
ATOM 1335 C C . ILE B 1 51 ? 21.441 0.765 37.542 1.00 8.93 51 ILE B C 1
ATOM 1336 O O . ILE B 1 51 ? 20.340 1.277 37.771 1.00 9.17 51 ILE B O 1
ATOM 1341 N N . SER B 1 52 ? 22.417 0.720 38.442 1.00 9.10 52 SER B N 1
ATOM 1342 C CA . SER B 1 52 ? 22.234 1.339 39.751 1.00 9.39 52 SER B CA 1
ATOM 1343 C C . SER B 1 52 ? 22.152 2.848 39.578 1.00 9.61 52 SER B C 1
ATOM 1344 O O . SER B 1 52 ? 22.528 3.383 38.532 1.00 11.06 52 SER B O 1
ATOM 1347 N N . SER B 1 53 ? 21.684 3.542 40.608 1.00 11.97 53 SER B N 1
ATOM 1348 C CA . SER B 1 53 ? 21.644 5.003 40.552 1.00 13.28 53 SER B CA 1
ATOM 1349 C C . SER B 1 53 ? 23.045 5.587 40.330 1.00 14.55 53 SER B C 1
ATOM 1350 O O . SER B 1 53 ? 23.191 6.640 39.704 1.00 18.25 53 SER B O 1
ATOM 1353 N N . GLY B 1 54 ? 24.067 4.893 40.821 1.00 15.03 54 GLY B N 1
ATOM 1354 C CA . GLY B 1 54 ? 25.446 5.314 40.648 1.00 17.26 54 GLY B CA 1
ATOM 1355 C C . GLY B 1 54 ? 26.063 4.937 39.312 1.00 17.52 54 GLY B C 1
ATOM 1356 O O . GLY B 1 54 ? 27.186 5.330 39.003 1.00 21.76 54 GLY B O 1
ATOM 1357 N N . GLY B 1 55 ? 25.341 4.152 38.519 1.00 17.67 55 GLY B N 1
ATOM 1358 C CA . GLY B 1 55 ? 25.798 3.828 37.180 1.00 15.76 55 GLY B CA 1
ATOM 1359 C C . GLY B 1 55 ? 26.360 2.430 36.976 1.00 14.43 55 GLY B C 1
ATOM 1360 O O . GLY B 1 55 ? 26.800 2.096 35.864 1.00 15.81 55 GLY B O 1
ATOM 1361 N N A ARG B 1 56 ? 26.356 1.609 38.027 0.47 13.27 56 ARG B N 1
ATOM 1362 N N B ARG B 1 56 ? 26.353 1.613 38.028 0.53 12.53 56 ARG B N 1
ATOM 1363 C CA A ARG B 1 56 ? 26.849 0.235 37.915 0.47 13.67 56 ARG B CA 1
ATOM 1364 C CA B ARG B 1 56 ? 26.829 0.239 37.916 0.53 12.14 56 ARG B CA 1
ATOM 1365 C C A ARG B 1 56 ? 25.864 -0.639 37.150 0.47 12.82 56 ARG B C 1
ATOM 1366 C C B ARG B 1 56 ? 25.840 -0.571 37.090 0.53 11.64 56 ARG B C 1
ATOM 1367 O O A ARG B 1 56 ? 24.694 -0.738 37.531 0.47 12.91 56 ARG B O 1
ATOM 1368 O O B ARG B 1 56 ? 24.638 -0.547 37.359 0.53 10.76 56 ARG B O 1
ATOM 1383 N N . THR B 1 57 ? 26.344 -1.279 36.087 1.00 10.65 57 THR B N 1
ATOM 1384 C CA . THR B 1 57 ? 25.491 -2.106 35.251 1.00 10.66 57 THR B CA 1
ATOM 1385 C C . THR B 1 57 ? 25.670 -3.576 35.605 1.00 10.15 57 THR B C 1
ATOM 1386 O O . THR B 1 57 ? 26.779 -4.036 35.880 1.00 12.23 57 THR B O 1
ATOM 1390 N N . THR B 1 58 ? 24.567 -4.314 35.583 1.00 9.34 58 THR B N 1
ATOM 1391 C CA . THR B 1 58 ? 24.581 -5.752 35.833 1.00 10.32 58 THR B CA 1
ATOM 1392 C C .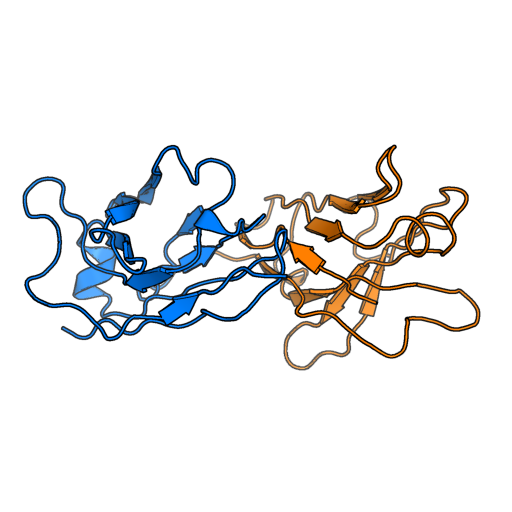 THR B 1 58 ? 23.627 -6.391 34.852 1.00 9.42 58 THR B C 1
ATOM 1393 O O . THR B 1 58 ? 22.546 -5.850 34.588 1.00 9.69 58 THR B O 1
ATOM 1397 N N . TYR B 1 59 ? 24.027 -7.543 34.316 1.00 9.90 59 TYR B N 1
ATOM 1398 C CA . TYR B 1 59 ? 23.277 -8.209 33.263 1.00 10.13 59 TYR B CA 1
ATOM 1399 C C . TYR B 1 59 ? 22.956 -9.645 33.600 1.00 10.15 59 TYR B C 1
ATOM 1400 O O . TYR B 1 59 ? 23.750 -10.330 34.235 1.00 11.57 59 TYR B O 1
ATOM 1409 N N . ALA B 1 60 ? 21.801 -10.100 33.130 1.00 10.21 60 ALA B N 1
ATOM 1410 C CA . ALA B 1 60 ? 21.519 -11.531 33.115 1.00 10.70 60 ALA B CA 1
ATOM 1411 C C . ALA B 1 60 ? 22.527 -12.211 32.194 1.00 10.09 60 ALA B C 1
ATOM 1412 O O . ALA B 1 60 ? 22.933 -11.662 31.166 1.00 10.25 60 ALA B O 1
ATOM 1414 N N . ASP B 1 61 ? 22.920 -13.429 32.543 1.00 10.88 61 ASP B N 1
ATOM 1415 C CA . ASP B 1 61 ? 23.954 -14.127 31.793 1.00 13.59 61 ASP B CA 1
ATOM 1416 C C . ASP B 1 61 ? 23.632 -14.268 30.312 1.00 13.06 61 ASP B C 1
ATOM 1417 O O . ASP B 1 61 ? 24.529 -14.193 29.467 1.00 16.87 61 ASP B O 1
ATOM 1422 N N . SER B 1 62 ? 22.362 -14.461 29.987 1.00 11.14 62 SER B N 1
ATOM 1423 C CA . SER B 1 62 ? 22.023 -14.722 28.590 1.00 13.89 62 SER B CA 1
ATOM 1424 C C . SER B 1 62 ? 22.125 -13.509 27.667 1.00 14.01 62 SER B C 1
ATOM 1425 O O . SER B 1 62 ? 22.052 -13.663 26.448 1.00 13.82 62 SER B O 1
ATOM 1428 N N . VAL B 1 63 ? 22.278 -12.311 28.232 1.00 11.09 63 VAL B N 1
ATOM 1429 C CA . VAL B 1 63 ? 22.392 -11.115 27.400 1.00 9.70 63 VAL B CA 1
ATOM 1430 C C . VAL B 1 63 ? 23.750 -10.417 27.532 1.00 10.26 63 VAL B C 1
ATOM 1431 O O . VAL B 1 63 ? 24.015 -9.436 26.836 1.00 10.55 63 VAL B O 1
ATOM 1435 N N . LYS B 1 64 ? 24.606 -10.924 28.414 1.00 12.45 64 LYS B N 1
ATOM 1436 C CA . LYS B 1 64 ? 25.939 -10.349 28.593 1.00 15.79 64 LYS B CA 1
ATOM 1437 C C . LYS B 1 64 ? 26.711 -10.286 27.282 1.00 16.40 64 LYS B C 1
ATOM 1438 O O . LYS B 1 64 ? 26.773 -11.265 26.547 1.00 18.12 64 LYS B O 1
ATOM 1444 N N . GLY B 1 65 ? 27.311 -9.136 27.005 1.00 16.78 65 GLY B N 1
ATOM 1445 C CA . GLY B 1 65 ? 28.110 -8.978 25.807 1.00 18.61 65 GLY B CA 1
ATOM 1446 C C . GLY B 1 65 ? 27.280 -8.593 24.603 1.00 16.19 65 GLY B C 1
ATOM 1447 O O . GLY B 1 65 ? 27.827 -8.285 23.546 1.00 19.09 65 GLY B O 1
ATOM 1448 N N . ARG B 1 66 ? 25.959 -8.612 24.753 1.00 11.70 66 ARG B N 1
ATOM 1449 C CA . ARG B 1 66 ? 25.068 -8.255 23.653 1.00 11.18 66 ARG B CA 1
ATOM 1450 C C . ARG B 1 66 ? 24.206 -7.030 23.969 1.00 9.89 66 ARG B C 1
ATOM 1451 O O . ARG B 1 66 ? 23.996 -6.175 23.106 1.00 10.33 66 ARG B O 1
ATOM 1459 N N . PHE B 1 67 ? 23.698 -6.947 25.194 1.00 9.75 67 PHE B N 1
ATOM 1460 C CA . PHE B 1 67 ? 22.839 -5.838 25.583 1.00 7.72 67 PHE B CA 1
ATOM 1461 C C . PHE B 1 67 ? 23.611 -4.869 26.476 1.00 8.61 67 PHE B C 1
ATOM 1462 O O . PHE B 1 67 ? 24.451 -5.282 27.282 1.00 9.66 67 PHE B O 1
ATOM 1470 N N . THR B 1 68 ? 23.306 -3.582 26.358 1.00 7.59 68 THR B N 1
ATOM 1471 C CA . THR B 1 68 ? 23.940 -2.589 27.212 1.00 8.44 68 THR B CA 1
ATOM 1472 C C . THR B 1 68 ? 22.865 -1.663 27.728 1.00 7.49 68 THR B C 1
ATOM 1473 O O . THR B 1 68 ? 22.092 -1.111 26.941 1.00 9.13 68 THR B O 1
ATOM 1477 N N . ILE B 1 69 ? 22.821 -1.474 29.041 1.00 8.51 69 ILE B N 1
ATOM 1478 C CA . ILE B 1 69 ? 21.862 -0.567 29.659 1.00 8.48 69 ILE B CA 1
ATOM 1479 C C . ILE B 1 69 ? 22.571 0.739 30.014 1.00 8.63 69 ILE B C 1
ATOM 1480 O O . ILE B 1 69 ? 23.736 0.732 30.401 1.00 9.43 69 ILE B O 1
ATOM 1485 N N . SER B 1 70 ? 21.890 1.870 29.831 1.00 8.24 70 SER B N 1
ATOM 1486 C CA . SER B 1 70 ? 22.499 3.150 30.160 1.00 9.41 70 SER B CA 1
ATOM 1487 C C . SER B 1 70 ? 21.424 4.142 30.532 1.00 9.88 70 SER B C 1
ATOM 1488 O O . SER B 1 70 ? 20.251 3.977 30.206 1.00 11.48 70 SER B O 1
ATOM 1491 N N . ARG B 1 71 ? 21.839 5.178 31.242 1.00 10.47 71 ARG B N 1
ATOM 1492 C CA . ARG B 1 71 ? 20.953 6.243 31.649 1.00 12.20 71 ARG B CA 1
ATOM 1493 C C . ARG B 1 71 ? 21.497 7.488 30.974 1.00 13.48 71 ARG B C 1
ATOM 1494 O O . ARG B 1 71 ? 22.707 7.729 31.012 1.00 17.17 71 ARG B O 1
ATOM 1502 N N . ASP B 1 72 ? 20.631 8.261 30.320 1.00 12.06 72 ASP B N 1
ATOM 1503 C CA . ASP B 1 72 ? 21.124 9.423 29.589 1.00 13.15 72 ASP B CA 1
ATOM 1504 C C . ASP B 1 72 ? 21.568 10.553 30.512 1.00 13.36 72 ASP B C 1
ATOM 1505 O O . ASP B 1 72 ? 21.363 10.490 31.727 1.00 13.74 72 ASP B O 1
ATOM 1510 N N . ASN B 1 73 ? 22.202 11.574 29.942 1.00 15.84 73 ASN B N 1
ATOM 1511 C CA . ASN B 1 73 ? 22.747 12.655 30.759 1.00 16.66 73 ASN B CA 1
ATOM 1512 C C . ASN B 1 73 ? 21.679 13.398 31.545 1.00 15.62 73 ASN B C 1
ATOM 1513 O O . ASN B 1 73 ? 21.923 13.848 32.664 1.00 18.07 73 ASN B O 1
ATOM 1518 N N . ALA B 1 74 ? 20.486 13.499 30.968 1.00 14.20 74 ALA B N 1
ATOM 1519 C CA . ALA B 1 74 ? 19.385 14.189 31.632 1.00 14.88 74 ALA B CA 1
ATOM 1520 C C . ALA B 1 74 ? 18.782 13.339 32.742 1.00 12.59 74 ALA B C 1
ATOM 1521 O O . ALA B 1 74 ? 18.028 13.836 33.576 1.00 14.00 74 ALA B O 1
ATOM 1523 N N A LYS B 1 75 ? 19.109 12.049 32.737 0.40 11.83 75 LYS B N 1
ATOM 1524 N N B LYS B 1 75 ? 19.118 12.050 32.733 0.60 11.75 75 LYS B N 1
ATOM 1525 C CA A LYS B 1 75 ? 18.553 11.095 33.697 0.40 12.03 75 LYS B CA 1
ATOM 1526 C CA B LYS B 1 75 ? 18.552 11.073 33.665 0.60 12.05 75 LYS B CA 1
ATOM 1527 C C A LYS B 1 75 ? 17.029 11.013 33.618 0.40 10.96 75 LYS B C 1
ATOM 1528 C C B LYS B 1 75 ? 17.029 11.042 33.618 0.60 10.66 75 LYS B C 1
ATOM 1529 O O A LYS B 1 75 ? 16.352 10.824 34.625 0.40 10.12 75 LYS B O 1
ATOM 1530 O O B LYS B 1 75 ? 16.356 10.911 34.638 0.60 12.91 75 LYS B O 1
ATOM 1541 N N . THR B 1 76 ? 16.501 11.125 32.402 1.00 10.19 76 THR B N 1
ATOM 1542 C CA . THR B 1 76 ? 15.070 10.976 32.174 1.00 10.73 76 THR B CA 1
ATOM 1543 C C . THR B 1 76 ? 14.759 9.868 31.150 1.00 10.07 76 THR B C 1
ATOM 1544 O O . THR B 1 76 ? 13.597 9.602 30.864 1.00 10.81 76 THR B O 1
ATOM 1548 N N . THR B 1 77 ? 15.792 9.215 30.614 1.00 9.19 77 THR B N 1
ATOM 1549 C CA . THR B 1 77 ? 15.590 8.019 29.798 1.00 9.18 77 THR B CA 1
ATOM 1550 C C . THR B 1 77 ? 16.621 6.957 30.161 1.00 9.36 77 THR B C 1
ATOM 1551 O O . THR B 1 77 ? 17.809 7.268 30.344 1.00 9.84 77 THR B O 1
ATOM 1555 N N . VAL B 1 78 ? 16.154 5.716 30.280 1.00 8.45 78 VAL B N 1
ATOM 1556 C CA . VAL B 1 78 ? 17.041 4.572 30.416 1.00 8.43 78 VAL B CA 1
ATOM 1557 C C . VAL B 1 78 ? 16.944 3.765 29.127 1.00 8.07 78 VAL B C 1
ATOM 1558 O O . VAL B 1 78 ? 15.855 3.351 28.718 1.00 9.62 78 VAL B O 1
ATOM 1562 N N . TYR B 1 79 ? 18.087 3.547 28.490 1.00 7.76 79 TYR B N 1
ATOM 1563 C CA . TYR B 1 79 ? 18.125 2.838 27.219 1.00 6.99 79 TYR B CA 1
ATOM 1564 C C . TYR B 1 79 ? 18.581 1.394 27.384 1.00 7.51 79 TYR B C 1
ATOM 1565 O O . TYR B 1 79 ? 19.370 1.073 28.275 1.00 8.53 79 TYR B O 1
ATOM 1574 N N . LEU B 1 80 ? 18.083 0.519 26.514 1.00 6.99 80 LEU B N 1
ATOM 1575 C CA . LEU B 1 80 ? 18.629 -0.824 26.388 1.00 6.72 80 LEU B CA 1
ATOM 1576 C C . LEU B 1 80 ? 19.055 -1.018 24.948 1.00 7.43 80 LEU B C 1
ATOM 1577 O O . LEU B 1 80 ? 18.210 -1.179 24.057 1.00 7.49 80 LEU B O 1
ATOM 1582 N N . GLN B 1 81 ? 20.362 -0.970 24.701 1.00 6.60 81 GLN B N 1
ATOM 1583 C CA . GLN B 1 81 ? 20.854 -1.283 23.367 1.00 6.56 81 GLN B CA 1
ATOM 1584 C C . GLN B 1 81 ? 20.913 -2.794 23.240 1.00 6.83 81 GLN B C 1
ATOM 1585 O O . GLN B 1 81 ? 21.606 -3.450 24.021 1.00 8.99 81 GLN B O 1
ATOM 1591 N N A MET B 1 82 ? 20.178 -3.356 22.288 0.55 6.43 82 MET B N 1
ATOM 1592 N N B MET B 1 82 ? 20.191 -3.331 22.258 0.45 7.31 82 MET B N 1
ATOM 1593 C CA A MET B 1 82 ? 20.168 -4.799 22.105 0.55 7.20 82 MET B CA 1
ATOM 1594 C CA B MET B 1 82 ? 20.091 -4.769 22.041 0.45 7.56 82 MET B CA 1
ATOM 1595 C C A MET B 1 82 ? 20.806 -5.132 20.782 0.55 7.27 82 MET B C 1
ATOM 1596 C C B MET B 1 82 ? 20.808 -5.122 20.747 0.45 7.02 82 MET B C 1
ATOM 1597 O O A MET B 1 82 ? 20.205 -4.956 19.736 0.55 8.61 82 MET B O 1
ATOM 1598 O O B MET B 1 82 ? 20.258 -4.948 19.671 0.45 8.45 82 MET B O 1
ATOM 1607 N N . ASN B 1 83 ? 22.049 -5.582 20.854 1.00 7.22 83 ASN B N 1
ATOM 1608 C CA . ASN B 1 83 ? 22.819 -5.984 19.692 1.00 7.73 83 ASN B CA 1
ATOM 1609 C C . ASN B 1 83 ? 22.823 -7.494 19.544 1.00 8.04 83 ASN B C 1
ATOM 1610 O O . ASN B 1 83 ? 22.551 -8.229 20.496 1.00 8.57 83 ASN B O 1
ATOM 1615 N N . SER B 1 84 ? 23.133 -7.955 18.333 1.00 8.33 84 SER B N 1
ATOM 1616 C CA . SER B 1 84 ? 23.298 -9.372 18.065 1.00 9.51 84 SER B CA 1
ATOM 1617 C C . SER B 1 84 ? 22.082 -10.160 18.536 1.00 8.49 84 SER B C 1
ATOM 1618 O O . SER B 1 84 ? 22.200 -11.178 19.234 1.00 9.85 84 SER B O 1
ATOM 1621 N N . LEU B 1 85 ? 20.904 -9.683 18.155 1.00 8.31 85 LEU B N 1
ATOM 1622 C CA . LEU B 1 85 ? 19.663 -10.279 18.620 1.00 8.73 85 LEU B CA 1
ATOM 1623 C C . LEU B 1 85 ? 19.495 -11.721 18.171 1.00 8.53 85 LEU B C 1
ATOM 1624 O O . LEU B 1 85 ? 19.900 -12.103 17.069 1.00 10.93 85 LEU B O 1
ATOM 1629 N N . LYS B 1 86 ? 18.884 -12.515 19.049 1.00 8.81 86 LYS B N 1
ATOM 1630 C CA . LYS B 1 86 ? 18.664 -13.941 18.843 1.00 8.94 86 LYS B CA 1
ATOM 1631 C C . LYS B 1 86 ? 17.167 -14.226 18.904 1.00 9.07 86 LYS B C 1
ATOM 1632 O O . LYS B 1 86 ? 16.423 -13.511 19.556 1.00 9.65 86 LYS B O 1
ATOM 1638 N N . PRO B 1 87 ? 16.718 -15.305 18.245 1.00 11.00 87 PRO B N 1
ATOM 1639 C CA . PRO B 1 87 ? 15.297 -15.669 18.322 1.00 12.00 87 PRO B CA 1
ATOM 1640 C C . PRO B 1 87 ? 14.790 -15.728 19.769 1.00 11.31 87 PRO B C 1
ATOM 1641 O O . PRO B 1 87 ? 13.674 -15.271 20.019 1.00 11.42 87 PRO B O 1
ATOM 1645 N N . GLU B 1 88 ? 15.625 -16.209 20.695 1.00 10.75 88 GLU B N 1
ATOM 1646 C CA . GLU B 1 88 ? 15.284 -16.332 22.112 1.00 12.04 88 GLU B CA 1
ATOM 1647 C C . GLU B 1 88 ? 15.033 -15.000 22.814 1.00 9.00 88 GLU B C 1
ATOM 1648 O O . GLU B 1 88 ? 14.565 -14.989 23.939 1.00 10.50 88 GLU B O 1
ATOM 1654 N N . ASP B 1 89 ? 15.353 -13.886 22.153 1.00 8.16 89 ASP B N 1
ATOM 1655 C CA . ASP B 1 89 ? 15.159 -12.565 22.737 1.00 8.43 89 ASP B CA 1
ATOM 1656 C C . ASP B 1 89 ? 13.759 -12.025 22.451 1.00 8.29 89 ASP B C 1
ATOM 1657 O O . ASP B 1 89 ? 13.395 -10.952 22.926 1.00 8.47 89 ASP B O 1
ATOM 1662 N N . THR B 1 90 ? 12.982 -12.751 21.659 1.00 8.01 90 THR B N 1
ATOM 1663 C CA . THR B 1 90 ? 11.612 -12.348 21.387 1.00 8.16 90 THR B CA 1
ATOM 1664 C C . THR B 1 90 ? 10.802 -12.279 22.684 1.00 7.95 90 THR B C 1
ATOM 1665 O O . THR B 1 90 ? 10.773 -13.246 23.455 1.00 9.32 90 THR B O 1
ATOM 1669 N N . ALA B 1 91 ? 10.146 -11.148 22.918 1.00 8.37 91 ALA B N 1
ATOM 1670 C CA . ALA B 1 91 ? 9.385 -10.928 24.147 1.00 7.50 91 ALA B CA 1
ATOM 1671 C C . ALA B 1 91 ? 8.815 -9.513 24.117 1.00 8.46 91 ALA B C 1
ATOM 1672 O O . ALA B 1 91 ? 9.222 -8.682 23.296 1.00 8.28 91 ALA B O 1
ATOM 1674 N N . VAL B 1 92 ? 7.892 -9.231 25.036 1.00 7.28 92 VAL B N 1
ATOM 1675 C CA . VAL B 1 92 ? 7.531 -7.860 25.332 1.00 7.69 92 VAL B CA 1
ATOM 1676 C C . VAL B 1 92 ? 8.483 -7.373 26.425 1.00 7.49 92 VAL B C 1
ATOM 1677 O O . VAL B 1 92 ? 8.700 -8.075 27.426 1.00 7.98 92 VAL B O 1
ATOM 1681 N N . TYR B 1 93 ? 9.075 -6.199 26.213 1.00 7.04 93 TYR B N 1
ATOM 1682 C CA . TYR B 1 93 ? 10.054 -5.644 27.137 1.00 6.72 93 TYR B CA 1
ATOM 1683 C C . TYR B 1 93 ? 9.445 -4.502 27.932 1.00 6.90 93 TYR B C 1
ATOM 1684 O O . TYR B 1 93 ? 8.722 -3.675 27.385 1.00 7.58 93 TYR B O 1
ATOM 1693 N N . TYR B 1 94 ? 9.769 -4.445 29.223 1.00 7.16 94 TYR B N 1
ATOM 1694 C CA . TYR B 1 94 ? 9.213 -3.475 30.150 1.00 7.90 94 TYR B CA 1
ATOM 1695 C C . TYR B 1 94 ? 10.318 -2.889 31.000 1.00 7.67 94 TYR B C 1
ATOM 1696 O O . TYR B 1 94 ? 11.251 -3.602 31.392 1.00 8.28 94 TYR B O 1
ATOM 1705 N N A CYS B 1 95 ? 10.224 -1.602 31.308 0.74 7.40 95 CYS B N 1
ATOM 1706 N N B CYS B 1 95 ? 10.177 -1.615 31.347 0.26 9.73 95 CYS B N 1
ATOM 1707 C CA A CYS B 1 95 ? 11.147 -1.053 32.284 0.74 7.20 95 CYS B CA 1
ATOM 1708 C CA B CYS B 1 95 ? 11.134 -0.935 32.213 0.26 11.96 95 CYS B CA 1
ATOM 1709 C C A CYS B 1 95 ? 10.475 -0.838 33.624 0.74 7.88 95 CYS B C 1
ATOM 1710 C C B CYS B 1 95 ? 10.523 -0.581 33.572 0.26 10.21 95 CYS B C 1
ATOM 1711 O O A CYS B 1 95 ? 9.247 -0.799 33.749 0.74 7.55 95 CYS B O 1
ATOM 1712 O O B CYS B 1 95 ? 9.359 -0.189 33.651 0.26 9.62 95 CYS B O 1
ATOM 1717 N N . ASN B 1 96 ? 11.304 -0.718 34.643 1.00 8.09 96 ASN B N 1
ATOM 1718 C CA . ASN B 1 96 ? 10.797 -0.413 35.971 1.00 8.18 96 ASN B CA 1
ATOM 1719 C C . ASN B 1 96 ? 11.959 -0.109 36.876 1.00 8.55 96 ASN B C 1
ATOM 1720 O O . ASN B 1 96 ? 13.113 -0.251 36.482 1.00 8.65 96 ASN B O 1
ATOM 1725 N N . ALA B 1 97 ? 11.661 0.280 38.107 1.00 11.66 97 ALA B N 1
ATOM 1726 C CA . ALA B 1 97 ? 12.667 0.224 39.155 1.00 14.82 97 ALA B CA 1
ATOM 1727 C C . ALA B 1 97 ? 13.192 -1.214 39.274 1.00 13.73 97 ALA B C 1
ATOM 1728 O O . ALA B 1 97 ? 12.542 -2.188 38.859 1.00 13.64 97 ALA B O 1
ATOM 1730 N N . ALA B 1 98 ? 14.390 -1.331 39.816 1.00 12.47 98 ALA B N 1
ATOM 1731 C CA . ALA B 1 98 ? 15.000 -2.623 40.051 1.00 14.64 98 ALA B CA 1
ATOM 1732 C C . ALA B 1 98 ? 15.756 -2.529 41.372 1.00 13.45 98 ALA B C 1
ATOM 1733 O O . ALA B 1 98 ? 16.964 -2.761 41.442 1.00 16.28 98 ALA B O 1
ATOM 1735 N N . SER B 1 99 ? 15.031 -2.181 42.429 1.00 14.35 99 SER B N 1
ATOM 1736 C CA . SER B 1 99 ? 15.639 -2.124 43.752 1.00 15.12 99 SER B CA 1
ATOM 1737 C C . SER B 1 99 ? 16.101 -3.511 44.176 1.00 13.45 99 SER B C 1
ATOM 1738 O O . SER B 1 99 ? 15.358 -4.487 44.054 1.00 13.71 99 SER B O 1
ATOM 1741 N N . LEU B 1 100 ? 17.322 -3.592 44.692 1.00 13.68 100 LEU B N 1
ATOM 1742 C CA . LEU B 1 100 ? 17.850 -4.851 45.209 1.00 13.51 100 LEU B CA 1
ATOM 1743 C C . LEU B 1 100 ? 17.196 -5.276 46.524 1.00 13.84 100 LEU B C 1
ATOM 1744 O O . LEU B 1 100 ? 17.475 -6.359 47.022 1.00 15.63 100 LEU B O 1
ATOM 1749 N N . VAL B 1 101 ? 16.336 -4.429 47.091 1.00 10.71 101 VAL B N 1
ATOM 1750 C CA . VAL B 1 101 ? 15.544 -4.806 48.261 1.00 10.78 101 VAL B CA 1
ATOM 1751 C C . VAL B 1 101 ? 14.058 -4.925 47.929 1.00 12.01 101 VAL B C 1
ATOM 1752 O O . VAL B 1 101 ? 13.421 -5.914 48.283 1.00 14.15 101 VAL B O 1
ATOM 1756 N N . ARG B 1 102 ? 13.521 -3.930 47.224 1.00 12.46 102 ARG B N 1
ATOM 1757 C CA . ARG B 1 102 ? 12.081 -3.811 46.986 1.00 14.86 102 ARG B CA 1
ATOM 1758 C C . ARG B 1 102 ? 11.624 -4.283 45.598 1.00 15.13 102 ARG B C 1
ATOM 1759 O O . ARG B 1 102 ? 10.423 -4.366 45.331 1.00 19.22 102 ARG B O 1
ATOM 1767 N N . GLY B 1 103 ? 12.566 -4.598 44.712 1.00 15.17 103 GLY B N 1
ATOM 1768 C CA . GLY B 1 103 ? 12.209 -4.988 43.359 1.00 17.26 103 GLY B CA 1
ATOM 1769 C C . GLY B 1 103 ? 11.597 -3.855 42.552 1.00 15.54 103 GLY B C 1
ATOM 1770 O O . GLY B 1 103 ? 11.985 -2.693 42.708 1.00 17.22 103 GLY B O 1
ATOM 1771 N N A PRO B 1 104 ? 10.669 -4.192 41.647 0.58 13.57 104 PRO B N 1
ATOM 1772 N N B PRO B 1 104 ? 10.600 -4.178 41.712 0.42 14.51 104 PRO B N 1
ATOM 1773 C CA A PRO B 1 104 ? 10.064 -3.173 40.786 0.58 13.38 104 PRO B CA 1
ATOM 1774 C CA B PRO B 1 104 ? 9.930 -3.204 40.841 0.42 15.29 104 PRO B CA 1
ATOM 1775 C C A PRO B 1 104 ? 8.992 -2.381 41.521 0.58 16.44 104 PRO B C 1
ATOM 1776 C C B PRO B 1 104 ? 8.853 -2.367 41.544 0.42 18.60 104 PRO B C 1
ATOM 1777 O O A PRO B 1 104 ? 8.610 -2.730 42.641 0.58 18.23 104 PRO B O 1
ATOM 1778 O O B PRO B 1 104 ? 8.131 -2.866 42.412 0.42 18.55 104 PRO B O 1
ATOM 1785 N N A LEU B 1 105 ? 8.521 -1.310 40.890 0.58 19.44 105 LEU B N 1
ATOM 1786 N N B LEU B 1 105 ? 8.761 -1.099 41.146 0.42 21.34 105 LEU B N 1
ATOM 1787 C CA A LEU B 1 105 ? 7.379 -0.561 41.391 0.58 18.16 105 LEU B CA 1
ATOM 1788 C CA B LEU B 1 105 ? 7.763 -0.154 41.644 0.42 25.37 105 LEU B CA 1
ATOM 1789 C C A LEU B 1 105 ? 6.128 -1.416 41.270 0.58 19.72 105 LEU B C 1
ATOM 1790 C C B LEU B 1 105 ? 7.846 1.081 40.748 0.42 27.06 105 LEU B C 1
ATOM 1791 O O A LEU B 1 105 ? 6.134 -2.440 40.588 0.58 20.78 105 LEU B O 1
ATOM 1792 O O B LEU B 1 105 ? 8.940 1.587 40.496 0.42 26.87 105 LEU B O 1
ATOM 1801 N N A ASP B 1 106 ? 5.051 -0.982 41.920 0.58 22.40 106 ASP B N 1
ATOM 1802 N N B ASP B 1 106 ? 6.709 1.570 40.259 0.42 29.69 106 ASP B N 1
ATOM 1803 C CA A ASP B 1 106 ? 3.818 -1.760 41.971 0.58 29.19 106 ASP B CA 1
ATOM 1804 C CA B ASP B 1 106 ? 5.402 1.018 40.586 0.42 32.61 106 ASP B CA 1
ATOM 1805 C C A ASP B 1 106 ? 2.959 -1.566 40.730 0.58 29.75 106 ASP B C 1
ATOM 1806 C C B ASP B 1 106 ? 4.762 0.304 39.399 0.42 31.73 106 ASP B C 1
ATOM 1807 O O A ASP B 1 106 ? 1.787 -1.939 40.714 0.58 30.42 106 ASP B O 1
ATOM 1808 O O B ASP B 1 106 ? 5.307 -0.670 38.880 0.42 31.01 106 ASP B O 1
ATOM 1817 N N A HIS B 1 107 ? 3.538 -0.973 39.696 0.58 26.94 107 HIS B N 1
ATOM 1818 N N B HIS B 1 107 ? 3.603 0.810 38.986 0.42 29.64 107 HIS B N 1
ATOM 1819 C CA A HIS B 1 107 ? 2.832 -0.821 38.436 0.58 23.51 107 HIS B CA 1
ATOM 1820 C CA B HIS B 1 107 ? 2.778 0.208 37.945 0.42 25.81 107 HIS B CA 1
ATOM 1821 C C A HIS B 1 107 ? 3.765 -1.036 37.257 0.58 20.99 107 HIS B C 1
ATOM 1822 C C B HIS B 1 107 ? 3.535 -0.050 36.648 0.42 19.11 107 HIS B C 1
ATOM 1823 O O A HIS B 1 107 ? 4.988 -0.947 37.382 0.58 20.08 107 HIS B O 1
ATOM 1824 O O B HIS B 1 107 ? 4.189 0.844 36.106 0.42 17.35 107 HIS B O 1
ATOM 1837 N N A TRP B 1 108 ? 3.168 -1.334 36.113 0.58 16.79 108 TRP B N 1
ATOM 1838 N N B TRP B 1 108 ? 3.427 -1.280 36.155 0.42 13.21 108 TRP B N 1
ATOM 1839 C CA A TRP B 1 108 ? 3.911 -1.596 34.903 0.58 12.85 108 TRP B CA 1
ATOM 1840 C CA B TRP B 1 108 ? 4.022 -1.675 34.889 0.42 12.83 108 TRP B CA 1
ATOM 1841 C C A TRP B 1 108 ? 3.334 -0.753 33.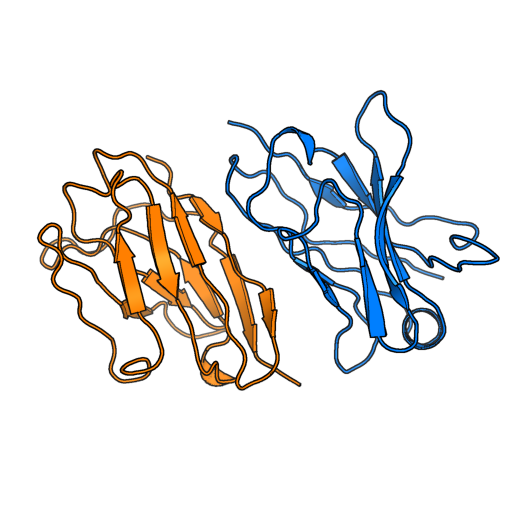793 0.58 12.66 108 TRP B C 1
ATOM 1842 C C B TRP B 1 108 ? 3.359 -0.941 33.728 0.42 14.70 108 TRP B C 1
ATOM 1843 O O A TRP B 1 108 ? 2.141 -0.430 33.798 0.58 14.65 108 TRP B O 1
ATOM 1844 O O B TRP B 1 108 ? 2.132 -0.874 33.641 0.42 15.83 108 TRP B O 1
ATOM 1865 N N . GLY B 1 109 ? 4.185 -0.393 32.841 1.00 12.84 109 GLY B N 1
ATOM 1866 C CA . GLY B 1 109 ? 3.714 0.289 31.657 1.00 12.62 109 GLY B CA 1
ATOM 1867 C C . GLY B 1 109 ? 3.253 -0.726 30.621 1.00 11.96 109 GLY B C 1
ATOM 1868 O O . GLY B 1 109 ? 3.101 -1.926 30.902 1.00 13.72 109 GLY B O 1
ATOM 1869 N N . GLN B 1 110 ? 3.032 -0.244 29.403 1.00 10.67 110 GLN B N 1
ATOM 1870 C CA . GLN B 1 110 ? 2.491 -1.067 28.323 1.00 10.95 110 GLN B CA 1
ATOM 1871 C C . GLN B 1 110 ? 3.529 -1.966 27.665 1.00 10.75 110 GLN B C 1
ATOM 1872 O O . GLN B 1 110 ? 3.182 -2.914 26.969 1.00 11.97 110 GLN B O 1
ATOM 1878 N N . GLY B 1 111 ? 4.800 -1.650 27.854 1.00 9.82 111 GLY B N 1
ATOM 1879 C CA . GLY B 1 111 ? 5.864 -2.401 27.218 1.00 9.57 111 GLY B CA 1
ATOM 1880 C C . GLY B 1 111 ? 6.089 -2.052 25.760 1.00 8.95 111 GLY B C 1
ATOM 1881 O O . GLY B 1 111 ? 5.366 -1.249 25.163 1.00 9.68 111 GLY B O 1
ATOM 1882 N N . THR B 1 112 ? 7.125 -2.654 25.199 1.00 7.82 112 THR B N 1
ATOM 1883 C CA . THR B 1 112 ? 7.375 -2.537 23.777 1.00 7.44 112 THR B CA 1
ATOM 1884 C C . THR B 1 112 ? 7.738 -3.916 23.227 1.00 7.21 112 THR B C 1
ATOM 1885 O O . THR B 1 112 ? 8.442 -4.681 23.877 1.00 7.44 112 THR B O 1
ATOM 1889 N N . GLN B 1 113 ? 7.224 -4.225 22.041 1.00 9.53 113 GLN B N 1
ATOM 1890 C CA . GLN B 1 113 ? 7.282 -5.559 21.476 1.00 9.15 113 GLN B CA 1
ATOM 1891 C C . GLN B 1 113 ? 8.552 -5.785 20.669 1.00 7.59 113 GLN B C 1
ATOM 1892 O O . GLN B 1 113 ? 8.898 -4.969 19.813 1.00 8.16 113 GLN B O 1
ATOM 1898 N N . VAL B 1 114 ? 9.219 -6.910 20.932 1.00 7.74 114 VAL B N 1
ATOM 1899 C CA . VAL B 1 114 ? 10.427 -7.296 20.207 1.00 8.04 114 VAL B CA 1
ATOM 1900 C C . VAL B 1 114 ? 10.234 -8.683 19.619 1.00 8.29 114 VAL B C 1
ATOM 1901 O O . VAL B 1 114 ? 9.923 -9.633 20.339 1.00 8.24 114 VAL B O 1
ATOM 1905 N N . THR B 1 115 ? 10.420 -8.787 18.307 1.00 8.17 115 THR B N 1
ATOM 1906 C CA . THR B 1 115 ? 10.298 -10.063 17.619 1.00 7.54 115 THR B CA 1
ATOM 1907 C C . THR B 1 115 ? 11.541 -10.267 16.785 1.00 7.93 115 THR B C 1
ATOM 1908 O O . THR B 1 115 ? 11.877 -9.441 15.940 1.00 10.82 115 THR B O 1
ATOM 1912 N N . VAL B 1 116 ? 12.247 -11.364 17.040 1.00 8.52 116 VAL B N 1
ATOM 1913 C CA . VAL B 1 116 ? 13.456 -11.687 16.303 1.00 9.46 116 VAL B CA 1
ATOM 1914 C C . VAL B 1 116 ? 13.169 -12.964 15.549 1.00 11.09 116 VAL B C 1
ATOM 1915 O O . VAL B 1 116 ? 12.918 -14.007 16.156 1.00 13.09 116 VAL B O 1
ATOM 1919 N N . SER B 1 117 ? 13.184 -12.888 14.222 1.00 12.95 117 SER B N 1
ATOM 1920 C CA . SER B 1 117 ? 12.835 -14.054 13.415 1.00 17.62 117 SER B CA 1
ATOM 1921 C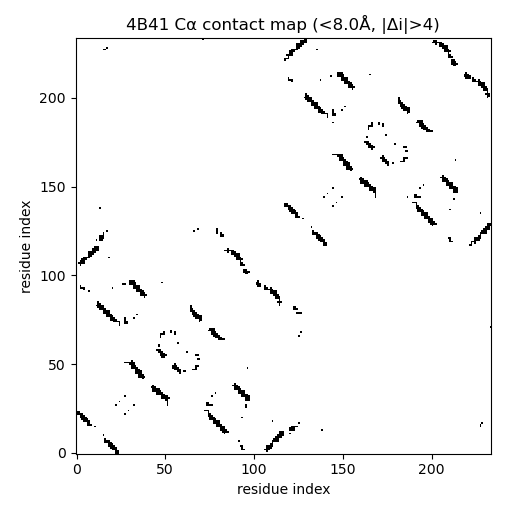 C . SER B 1 117 ? 13.220 -13.933 11.951 1.00 24.19 117 SER B C 1
ATOM 1922 O O . SER B 1 117 ? 13.753 -12.917 11.508 1.00 21.71 117 SER B O 1
ATOM 1925 N N . SER B 1 118 ? 12.913 -14.999 11.214 1.00 31.32 118 SER B N 1
ATOM 1926 C CA . S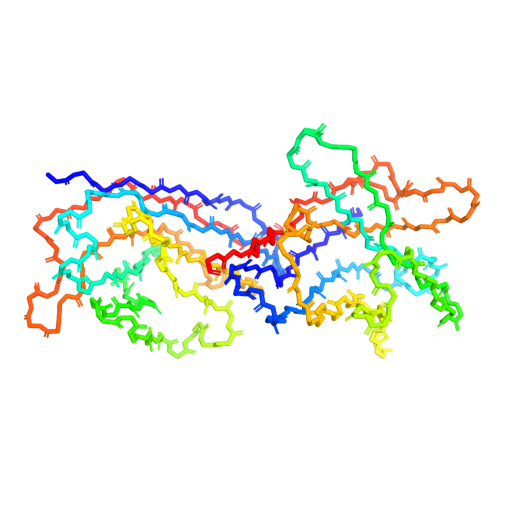ER B 1 118 ? 13.063 -15.071 9.760 1.00 31.99 118 SER B CA 1
ATOM 1927 C C . SER B 1 118 ? 14.519 -15.062 9.339 1.00 35.17 118 SER B C 1
ATOM 1928 O O . SER B 1 118 ? 15.414 -15.264 10.160 1.00 38.53 118 SER B O 1
#

CATH classification: 2.60.40.10

Secondary structure (DSSP, 8-state):
---EEE--EEE-TT--EEEEEE--HHHHTTS-EEEEEE-TTS--EEEEEE-TT--EEE-GGGTTTEEEEE-TTSSEEEEEE-S--GGG-EEEEEEE-BTTTBS-S-----EEEEE--/---EEE--EEE-TT--EEEEEE--HHHHHHS-EEEEEE-TTSPPEEEEEE-TT--EEE-GGGTTTEEEEE-TTSSEEEEEE-S--GGG-EEEEEEE-BTTTBS-S-----EEEEE--

Solvent-accessible surface area: 11324 Å² total; per-residue (Å²): 95,140,10,85,20,61,26,27,20,133,12,70,51,29,3,10,17,25,0,29,0,43,14,66,128,74,26,0,17,104,30,10,0,0,0,20,12,64,20,123,91,114,161,83,64,73,1,1,21,9,23,50,76,30,160,54,48,52,33,120,51,0,118,88,33,5,71,4,27,45,43,111,52,64,50,20,0,46,0,5,0,24,52,2,86,81,99,0,42,6,45,0,29,0,0,3,4,19,149,131,168,22,56,42,143,60,91,18,177,16,16,137,3,47,5,57,132,102,63,14,19,6,1,10,1,4,46,32,103,60,61,23,59,25,147,0,23,0,38,14,65,127,73,37,0,16,102,41,12,0,0,0,18,11,63,17,120,96,114,158,77,64,69,2,1,32,10,23,55,78,38,183,58,66,43,35,116,56,0,118,88,28,5,74,2,48,30,40,151,50,68,50,20,0,65,0,49,0,63,60,2,84,82,97,0,41,6,45,0,30,0,0,5,3,22,147,134,178,23,52,54,154,66,90,21,119,8,1,76,2,34,5,49,81

Radius of gyration: 18.6 Å; Cα contacts (8 Å, |Δi|>4): 673; chains: 2; bounding box: 40×36×59 Å

Nearest PDB structures (foldseek):
  4b41-assembly2_B  TM=1.004E+00  e=1.277E-22  Lama glama
  8qf5-assembly1_A  TM=9.194E-01  e=1.505E-17  Vicugna pacos
  7jmo-assembly1_H  TM=9.273E-01  e=5.844E-16  Homo sapiens
  6xca-assembly1_H  TM=9.284E-01  e=1.909E-15  Homo sapiens
  1lo4-assembly1_H  TM=9.249E-01  e=7.413E-14  Mus musculus

Sequence (234 aa):
VQLVESGGGLVVQPGGSLRLSSCCAASSRSIISNNAMGWYRQAPGKQRELVARISSGGRTTYADSVKGRFTISRRDNAKTTVYLQMMNSLKKPEDTAVYYCCNAASLVRRGPLDHWGQGTQVTVSSVQLVESGGGLVQPGGSLRLSCAASRSSIISNNAMGWYRQAPPGGKQRELVARRISSGGRRTTYADSVKGRFTISRDNAKKTTVYLQMMNSLKPEDTAVYYCCNAASLVRGPPLLDDHHWWGQGTQVTVSS